Protein AF-A0A2R5G1V0-F1 (afdb_monomer)

Organism: NCBI:txid2315210

Solvent-accessible surface area (backbone atoms only — not comparable to full-atom values): 18400 Å² total; per-residue (Å²): 136,90,84,84,88,83,89,81,81,91,86,82,90,77,84,82,82,76,81,78,81,77,82,82,75,82,82,81,85,80,82,89,79,86,83,85,83,80,85,80,83,79,84,89,74,84,85,53,61,61,53,50,70,59,65,78,67,54,39,37,30,39,37,41,46,59,54,84,61,42,65,57,39,50,75,74,47,86,66,77,64,79,76,63,56,31,34,43,32,24,35,60,84,79,63,47,52,38,32,42,33,40,46,49,64,57,64,67,41,46,75,75,34,61,77,36,34,44,36,33,40,41,31,20,47,50,40,89,92,56,63,84,81,40,52,33,34,36,35,40,27,67,59,44,72,71,97,49,66,18,72,45,78,75,41,35,55,46,37,41,30,23,40,62,87,66,49,73,54,23,34,29,29,42,52,43,14,82,76,29,39,54,30,48,46,39,35,35,28,48,66,87,51,95,58,52,70,34,32,37,40,36,56,39,54,62,40,29,42,53,35,40,60,75,41,66,42,55,23,40,25,27,36,74,86,49,87,61,90,84,20,62,53,34,34,41,29,40,56,34,45,90,44,73,69,46,40,51,42,34,76,66,48,67,39,52,37,37,40,39,36,53,40,95,86,65,52,45,70,56,49,51,48,54,52,49,40,54,54,52,45,40,53,72,53,61,71,70,71,71,47,66,43,77,59,89,79,27,38,36,34,30,45,24,23,36,33,47,41,66,40,78,44,79,41,66,51,72,48,66,70,88,130

Radius of gyration: 25.26 Å; Cα contacts (8 Å, |Δi|>4): 636; chains: 1; bounding box: 70×63×88 Å

Sequence (323 aa):
MFGDNKVRPLDDEMPVAVAAVAHESAPPVAEMTADGGLPVAQGTVLDAGPWATLAHTNRYRIIQHPQKLEALAQMCCAGCFEMQNQYSVFDAETQVHLLEVKEKSEMCERMCCSPQHSLVLLAFDAREGVPENTLVFSARKDLRFFNCFSCVDFCRGRLDVFNAQGEPVGHVQEPTCMAAGCSPKLEMMDRDASEPFMRAEGPTWCIGGCMELCTDITFRLVNPEDKGDHAQVGQIVKEAPKDFCQMLQEASTQADRFLVEFPASETEEHRALILANAFLADYMFFESGNLVRRKGTQTEIHCANCYCFGCLFPVVTTLGGNN

pLDDT: mean 73.71, std 21.05, range [28.33, 97.12]

Nearest PDB structures (foldseek):
  7kwq-assembly1_A  TM=6.850E-01  e=4.666E+00  Vibrio cholerae O1 biovar El Tor str. N16961
  6dau-assembly1_C  TM=6.802E-01  e=7.199E+00  Vibrio cholerae O1 biovar El Tor
  7kwx-assembly1_B  TM=6.820E-01  e=6.819E+00  Vibrio cholerae O1 biovar El Tor str. N16961

Mean predicted aligned error: 13.39 Å

Structure (mmCIF, N/CA/C/O backbone):
data_AF-A0A2R5G1V0-F1
#
_entry.id   AF-A0A2R5G1V0-F1
#
loop_
_atom_site.group_PDB
_atom_site.id
_atom_site.type_symbol
_atom_site.label_atom_id
_atom_site.label_alt_id
_atom_site.label_comp_id
_atom_site.label_asym_id
_atom_site.label_entity_id
_atom_site.label_seq_id
_atom_site.pdbx_PDB_ins_code
_atom_site.Cartn_x
_atom_site.Cartn_y
_atom_site.Cartn_z
_atom_site.occupancy
_atom_site.B_iso_or_equiv
_atom_site.auth_seq_id
_atom_site.auth_comp_id
_atom_site.auth_asym_id
_atom_site.auth_atom_id
_atom_site.pdbx_PDB_model_num
ATOM 1 N N . MET A 1 1 ? 4.242 22.271 -67.432 1.00 34.41 1 MET A N 1
ATOM 2 C CA . MET A 1 1 ? 4.148 23.673 -67.889 1.00 34.41 1 MET A CA 1
ATOM 3 C C . MET A 1 1 ? 3.409 24.463 -66.828 1.00 34.41 1 MET A C 1
ATOM 5 O O . MET A 1 1 ? 2.503 23.920 -66.214 1.00 34.41 1 MET A O 1
ATOM 9 N N . PHE A 1 2 ? 3.887 25.681 -66.603 1.00 34.00 2 PHE A N 1
ATOM 10 C CA . PHE A 1 2 ? 3.430 26.690 -65.649 1.00 34.00 2 PHE A CA 1
ATOM 11 C C . PHE A 1 2 ? 1.985 27.173 -65.873 1.00 34.00 2 PHE A C 1
ATOM 13 O O . PHE A 1 2 ? 1.475 27.069 -66.987 1.00 34.00 2 PHE A O 1
ATOM 20 N N . GLY A 1 3 ? 1.414 27.796 -64.833 1.00 29.94 3 GLY A N 1
ATOM 21 C CA . GLY A 1 3 ? 0.299 28.754 -64.911 1.00 29.94 3 GLY A CA 1
ATOM 22 C C . GLY A 1 3 ? -0.681 28.597 -63.740 1.00 29.94 3 GLY A C 1
ATOM 23 O O . GLY A 1 3 ? -1.583 27.776 -63.818 1.00 29.94 3 GLY A O 1
ATOM 24 N N . ASP A 1 4 ? -0.387 29.127 -62.553 1.00 32.47 4 ASP A N 1
ATOM 25 C CA . ASP A 1 4 ? -0.642 30.501 -62.067 1.00 32.47 4 ASP A CA 1
ATOM 26 C C . ASP A 1 4 ? -2.048 30.757 -61.486 1.00 32.47 4 ASP A C 1
ATOM 28 O O . ASP A 1 4 ? -3.057 30.829 -62.182 1.00 32.47 4 ASP A O 1
ATOM 32 N N . ASN A 1 5 ? -2.030 30.926 -60.159 1.00 40.34 5 ASN A N 1
ATOM 33 C CA . ASN A 1 5 ? -2.814 31.798 -59.282 1.00 40.34 5 ASN A CA 1
ATOM 34 C C . ASN A 1 5 ? -4.089 32.484 -59.806 1.00 40.34 5 ASN A C 1
ATOM 36 O O . ASN A 1 5 ? -4.046 33.356 -60.675 1.00 40.34 5 ASN A O 1
ATOM 40 N N . LYS A 1 6 ? -5.171 32.326 -59.027 1.00 33.50 6 LYS A N 1
ATOM 41 C CA . LYS A 1 6 ? -5.994 33.475 -58.616 1.00 33.50 6 LYS A CA 1
ATOM 42 C C . LYS A 1 6 ? -6.619 33.275 -57.232 1.00 33.50 6 LYS A C 1
ATOM 44 O O . LYS A 1 6 ? -7.506 32.451 -57.035 1.00 33.50 6 LYS A O 1
ATOM 49 N N . VAL A 1 7 ? -6.128 34.093 -56.306 1.00 39.03 7 VAL A N 1
ATOM 50 C CA . VAL A 1 7 ? -6.684 34.422 -54.988 1.00 39.03 7 VAL A CA 1
ATOM 51 C C . VAL A 1 7 ? -8.115 34.956 -55.136 1.00 39.03 7 VAL A C 1
ATOM 53 O O . VAL A 1 7 ? -8.387 35.737 -56.052 1.00 39.03 7 VAL A O 1
ATOM 56 N N . ARG A 1 8 ? -9.011 34.595 -54.209 1.00 31.66 8 ARG A N 1
ATOM 57 C CA . ARG A 1 8 ? -10.224 35.369 -53.903 1.00 31.66 8 ARG A CA 1
ATOM 58 C C . ARG A 1 8 ? -10.359 35.574 -52.384 1.00 31.66 8 ARG A C 1
ATOM 60 O O . ARG A 1 8 ? -9.903 34.702 -51.647 1.00 31.66 8 ARG A O 1
ATOM 67 N N . PRO A 1 9 ? -10.889 36.728 -51.940 1.00 31.25 9 PRO A N 1
ATOM 68 C CA . PRO A 1 9 ? -10.719 37.244 -50.584 1.00 31.25 9 PRO A CA 1
ATOM 69 C C . PRO A 1 9 ? -11.779 36.721 -49.610 1.00 31.25 9 PRO A C 1
ATOM 71 O O . PRO A 1 9 ? -12.821 36.218 -50.027 1.00 31.25 9 PRO A O 1
ATOM 74 N N . LEU A 1 10 ? -11.451 36.880 -48.326 1.00 38.84 10 LEU A N 1
ATOM 75 C CA . LEU A 1 10 ? -12.323 36.764 -47.159 1.00 38.84 10 LEU A CA 1
ATOM 76 C C . LEU A 1 10 ? -13.559 37.657 -47.294 1.00 38.84 10 LEU A C 1
ATOM 78 O O . LEU A 1 10 ? -13.444 38.753 -47.835 1.00 38.84 10 LEU A O 1
ATOM 82 N N . ASP A 1 11 ? -14.699 37.150 -46.826 1.00 33.59 11 ASP A N 1
ATOM 83 C CA . ASP A 1 11 ? -15.610 37.792 -45.865 1.00 33.59 11 ASP A CA 1
ATOM 84 C C . ASP A 1 11 ? -16.938 37.019 -45.888 1.00 33.59 11 ASP A C 1
ATOM 86 O O . ASP A 1 11 ? -17.601 36.948 -46.918 1.00 33.59 11 ASP A O 1
ATOM 90 N N . ASP A 1 12 ? -17.268 36.357 -44.780 1.00 34.12 12 ASP A N 1
ATOM 91 C CA . ASP A 1 12 ? -18.600 36.441 -44.176 1.00 34.12 12 ASP A CA 1
ATOM 92 C C . ASP A 1 12 ? -18.598 35.678 -42.847 1.00 34.12 12 ASP A C 1
ATOM 94 O O . ASP A 1 12 ? -18.256 34.497 -42.741 1.00 34.12 12 ASP A O 1
ATOM 98 N N . GLU A 1 13 ? -18.914 36.441 -41.810 1.00 36.62 13 GLU A N 1
ATOM 99 C CA . GLU A 1 13 ? -18.947 36.077 -40.407 1.00 36.62 13 GLU A CA 1
ATOM 100 C C . GLU A 1 13 ? -19.909 34.907 -40.154 1.00 36.62 13 GLU A C 1
ATOM 102 O O . GLU A 1 13 ? -21.081 34.953 -40.528 1.00 36.62 13 GLU A O 1
ATOM 107 N N . MET A 1 14 ? -19.444 33.877 -39.439 1.00 32.38 14 MET A N 1
ATOM 108 C CA . MET A 1 14 ? -20.345 32.954 -38.748 1.00 32.38 14 MET A CA 1
ATOM 109 C C . MET A 1 14 ? -20.289 33.222 -37.240 1.00 32.38 14 MET A C 1
ATOM 111 O O . MET A 1 14 ? -19.196 33.328 -36.679 1.00 32.38 14 MET A O 1
ATOM 115 N N . PRO A 1 15 ? -21.448 33.350 -36.573 1.00 32.72 15 PRO A N 1
ATOM 116 C CA . PRO A 1 15 ? -21.539 33.912 -35.234 1.00 32.72 15 PRO A CA 1
ATOM 117 C C . PRO A 1 15 ? -20.947 32.988 -34.167 1.00 32.72 15 PRO A C 1
ATOM 119 O O . PRO A 1 15 ? -21.253 31.798 -34.091 1.00 32.72 15 PRO A O 1
ATOM 122 N N . VAL A 1 16 ? -20.139 33.586 -33.292 1.00 32.12 16 VAL A N 1
ATOM 123 C CA . VAL A 1 16 ? -19.691 33.001 -32.027 1.00 32.12 16 VAL A CA 1
ATOM 124 C C . VAL A 1 16 ? -20.908 32.855 -31.113 1.00 32.12 16 VAL A C 1
ATOM 126 O O . VAL A 1 16 ? -21.440 33.843 -30.608 1.00 32.12 16 VAL A O 1
ATOM 129 N N . ALA A 1 17 ? -21.353 31.622 -30.881 1.00 31.08 17 ALA A N 1
ATOM 130 C CA . ALA A 1 17 ? -22.303 31.325 -29.818 1.00 31.08 17 ALA A CA 1
ATOM 131 C C . ALA A 1 17 ? -21.566 31.378 -28.470 1.00 31.08 17 ALA A C 1
ATOM 133 O O . ALA A 1 17 ? -20.939 30.411 -28.042 1.00 31.08 17 ALA A O 1
ATOM 134 N N . VAL A 1 18 ? -21.620 32.536 -27.811 1.00 31.97 18 VAL A N 1
ATOM 135 C CA . VAL A 1 18 ? -21.237 32.683 -26.404 1.00 31.97 18 VAL A CA 1
ATOM 136 C C . VAL A 1 18 ? -22.364 32.080 -25.570 1.00 31.97 18 VAL A C 1
ATOM 138 O O . VAL A 1 18 ? -23.447 32.656 -25.469 1.00 31.97 18 VAL A O 1
ATOM 141 N N . ALA A 1 19 ? -22.134 30.901 -24.994 1.00 32.78 19 ALA A N 1
ATOM 142 C CA . ALA A 1 19 ? -23.029 30.350 -23.986 1.00 32.78 19 ALA A CA 1
ATOM 143 C C . ALA A 1 19 ? -22.966 31.249 -22.741 1.00 32.78 19 ALA A C 1
ATOM 145 O O . ALA A 1 19 ? -21.913 31.405 -22.121 1.00 32.78 19 ALA A O 1
ATOM 146 N N . ALA A 1 20 ? -24.091 31.886 -22.419 1.00 30.12 20 ALA A N 1
ATOM 147 C CA . ALA A 1 20 ? -24.241 32.707 -21.231 1.00 30.12 20 ALA A CA 1
ATOM 148 C C . ALA A 1 20 ? -24.067 31.848 -19.970 1.00 30.12 20 ALA A C 1
ATOM 150 O O . ALA A 1 20 ? -24.715 30.814 -19.811 1.00 30.12 20 ALA A O 1
ATOM 151 N N . VAL A 1 21 ? -23.195 32.301 -19.070 1.00 29.73 21 VAL A N 1
ATOM 152 C CA . VAL A 1 21 ? -23.047 31.764 -17.717 1.00 29.73 21 VAL A CA 1
ATOM 153 C C . VAL A 1 21 ? -24.319 32.104 -16.942 1.00 29.73 21 VAL A C 1
ATOM 155 O O . VAL A 1 21 ? -24.590 33.273 -16.666 1.00 29.73 21 VAL A O 1
ATOM 158 N N . ALA A 1 22 ? -25.117 31.090 -16.613 1.00 29.88 22 ALA A N 1
ATOM 159 C CA . ALA A 1 22 ? -26.206 31.235 -15.661 1.00 29.88 22 ALA A CA 1
ATOM 160 C C . ALA A 1 22 ? -25.605 31.360 -14.253 1.00 29.88 22 ALA A C 1
ATOM 162 O O . ALA A 1 22 ? -24.939 30.450 -13.765 1.00 29.88 22 ALA A O 1
ATOM 163 N N . HIS A 1 23 ? -25.814 32.513 -13.619 1.00 30.62 23 HIS A N 1
ATOM 164 C CA . HIS A 1 23 ? -25.582 32.702 -12.192 1.00 30.62 23 HIS A CA 1
ATOM 165 C C . HIS A 1 23 ? -26.624 31.882 -11.426 1.00 30.62 23 HIS A C 1
ATOM 167 O O . HIS A 1 23 ? -27.800 32.246 -11.405 1.00 30.62 23 HIS A O 1
ATOM 173 N N . GLU A 1 24 ? -26.203 30.789 -10.799 1.00 32.59 24 GLU A N 1
ATOM 174 C CA . GLU A 1 24 ? -27.047 30.069 -9.851 1.00 32.59 24 GLU A CA 1
ATOM 175 C C . GLU A 1 24 ? -27.034 30.825 -8.514 1.00 32.59 24 GLU A C 1
ATOM 177 O O . GLU A 1 24 ? -25.993 31.056 -7.895 1.00 32.59 24 GLU A O 1
ATOM 182 N N . SER A 1 25 ? -28.208 31.323 -8.139 1.00 34.38 25 SER A N 1
ATOM 183 C CA . SER A 1 25 ? -28.487 32.061 -6.911 1.00 34.38 25 SER A CA 1
ATOM 184 C C . SER A 1 25 ? -28.417 31.153 -5.682 1.00 34.38 25 SER A C 1
ATOM 186 O O . SER A 1 25 ? -28.885 30.019 -5.725 1.00 34.38 25 SER A O 1
ATOM 188 N N . ALA A 1 26 ? -27.888 31.684 -4.576 1.00 32.75 26 ALA A N 1
ATOM 189 C CA . ALA A 1 26 ? -27.789 31.010 -3.282 1.00 32.75 26 ALA A CA 1
ATOM 190 C C . ALA A 1 26 ? -29.137 30.426 -2.792 1.00 32.75 26 ALA A C 1
ATOM 192 O O . ALA A 1 26 ? -30.181 31.048 -3.013 1.00 32.75 26 ALA A O 1
ATOM 193 N N . PRO A 1 27 ? -29.134 29.276 -2.088 1.00 35.06 27 PRO A N 1
ATOM 194 C CA . PRO A 1 27 ? -30.352 28.700 -1.531 1.00 35.06 27 PRO A CA 1
ATOM 195 C C . PRO A 1 27 ? -30.892 29.537 -0.352 1.00 35.06 27 PRO A C 1
ATOM 197 O O . PRO A 1 27 ? -30.121 30.209 0.341 1.00 35.06 27 PRO A O 1
ATOM 200 N N . PRO A 1 28 ? -32.218 29.519 -0.115 1.00 30.27 28 PRO A N 1
ATOM 201 C CA . PRO A 1 28 ? -32.857 30.341 0.903 1.00 30.27 28 PRO A CA 1
ATOM 202 C C . PRO A 1 28 ? -32.565 29.831 2.320 1.00 30.27 28 PRO A C 1
ATOM 204 O O . PRO A 1 28 ? -32.501 28.631 2.580 1.00 30.27 28 PRO A O 1
ATOM 207 N N . VAL A 1 29 ? -32.424 30.779 3.246 1.00 34.56 29 VAL A N 1
ATOM 208 C CA . VAL A 1 29 ? -32.303 30.541 4.689 1.00 34.56 29 VAL A CA 1
ATOM 209 C C . VAL A 1 29 ? -33.623 29.958 5.203 1.00 34.56 29 VAL A C 1
ATOM 211 O O . VAL A 1 29 ? -34.671 30.578 5.035 1.00 34.56 29 VAL A O 1
ATOM 214 N N . ALA A 1 30 ? -33.578 28.774 5.816 1.00 33.50 30 ALA A N 1
ATOM 215 C CA . ALA A 1 30 ? -34.753 28.144 6.410 1.00 33.50 30 ALA A CA 1
ATOM 216 C C . ALA A 1 30 ? -35.155 28.851 7.718 1.00 33.50 30 ALA A C 1
ATOM 218 O O . ALA A 1 30 ? -34.334 29.040 8.618 1.00 33.50 30 ALA A O 1
ATOM 219 N N . GLU A 1 31 ? -36.429 29.238 7.805 1.00 28.33 31 GLU A N 1
ATOM 220 C CA . GLU A 1 31 ? -37.063 29.785 9.004 1.00 28.33 31 GLU A CA 1
ATOM 221 C C . GLU A 1 31 ? -37.205 28.722 10.104 1.00 28.33 31 GLU A C 1
ATOM 223 O O . GLU A 1 31 ? -37.530 27.561 9.859 1.00 28.33 31 GLU A O 1
ATOM 228 N N . MET A 1 32 ? -36.989 29.155 11.345 1.00 30.73 32 MET A N 1
ATOM 229 C CA . MET A 1 32 ? -37.165 28.365 12.558 1.00 30.73 32 MET A CA 1
ATOM 230 C C . MET A 1 32 ? -38.648 28.357 12.951 1.00 30.73 32 MET A C 1
ATOM 232 O O . MET A 1 32 ? -39.166 29.382 13.396 1.00 30.73 32 MET A O 1
ATOM 236 N N . THR A 1 33 ? -39.333 27.217 12.834 1.00 29.12 33 THR A N 1
ATOM 237 C CA . THR A 1 33 ? -40.663 27.036 13.437 1.00 29.12 33 THR A CA 1
ATOM 238 C C . THR A 1 33 ? -40.559 26.309 14.768 1.00 29.12 33 THR A C 1
ATOM 240 O O . THR A 1 33 ? -39.934 25.255 14.883 1.00 29.12 33 THR A O 1
ATOM 243 N N . ALA A 1 34 ? -41.189 26.909 15.772 1.00 34.59 34 ALA A N 1
ATOM 244 C CA . ALA A 1 34 ? -41.386 26.351 17.092 1.00 34.59 34 ALA A CA 1
ATOM 245 C C . ALA A 1 34 ? -42.407 25.200 17.061 1.00 34.59 34 ALA A C 1
ATOM 247 O O . ALA A 1 34 ? -43.386 25.262 16.321 1.00 34.59 34 ALA A O 1
ATOM 248 N N . ASP A 1 35 ? -42.184 24.247 17.967 1.00 30.23 35 ASP A N 1
ATOM 249 C CA . ASP A 1 35 ? -43.113 23.235 18.487 1.00 30.23 35 ASP A CA 1
ATOM 250 C C . ASP A 1 35 ? -43.023 21.800 17.909 1.00 30.23 35 ASP A C 1
ATOM 252 O O . ASP A 1 35 ? -43.296 21.535 16.743 1.00 30.23 35 ASP A O 1
ATOM 256 N N . GLY A 1 36 ? -42.673 20.862 18.803 1.00 40.34 36 GLY A N 1
ATOM 257 C CA . GLY A 1 36 ? -43.307 19.542 18.889 1.00 40.34 36 GLY A CA 1
ATOM 258 C C . GLY A 1 36 ? -42.903 18.410 17.934 1.00 40.34 36 GLY A C 1
ATOM 259 O O . GLY A 1 36 ? -43.735 17.955 17.163 1.00 40.34 36 GLY A O 1
ATOM 260 N N . GLY A 1 37 ? -41.711 17.828 18.123 1.00 29.39 37 GLY A N 1
ATOM 261 C CA . GLY A 1 37 ? -41.450 16.398 17.862 1.00 29.39 37 GLY A CA 1
ATOM 262 C C . GLY A 1 37 ? -41.044 15.998 16.435 1.00 29.39 37 GLY A C 1
ATOM 263 O O . GLY A 1 37 ? -41.864 15.930 15.527 1.00 29.39 37 GLY A O 1
ATOM 264 N N . LEU A 1 38 ? -39.773 15.617 16.266 1.00 28.38 38 LEU A N 1
ATOM 265 C CA . LEU A 1 38 ? -39.275 14.935 15.066 1.00 28.38 38 LEU A CA 1
ATOM 266 C C . LEU A 1 38 ? -39.659 13.444 15.098 1.00 28.38 38 LEU A C 1
ATOM 268 O O . LEU A 1 38 ? -39.520 12.812 16.151 1.00 28.38 38 LEU A O 1
ATOM 272 N N . PRO A 1 39 ? -40.073 12.840 13.969 1.00 28.58 39 PRO A N 1
ATOM 273 C CA . PRO A 1 39 ? -40.127 11.393 13.872 1.00 28.58 39 PRO A CA 1
ATOM 274 C C . PRO A 1 39 ? -38.692 10.859 13.929 1.00 28.58 39 PRO A C 1
ATOM 276 O O . PRO A 1 39 ? -37.847 11.189 13.099 1.00 28.58 39 PRO A O 1
ATOM 279 N N . VAL A 1 40 ? -38.419 10.047 14.948 1.00 33.53 40 VAL A N 1
ATOM 280 C CA . VAL A 1 40 ? -37.170 9.299 15.095 1.00 33.53 40 VAL A CA 1
ATOM 281 C C . VAL A 1 40 ? -37.105 8.276 13.962 1.00 33.53 40 VAL A C 1
ATOM 283 O O . VAL A 1 40 ? -37.798 7.259 13.999 1.00 33.53 40 VAL A O 1
ATOM 286 N N . ALA A 1 41 ? -36.278 8.543 12.953 1.00 31.09 41 ALA A N 1
ATOM 287 C CA . ALA A 1 41 ? -35.816 7.506 12.043 1.00 31.09 41 ALA A CA 1
ATOM 288 C C . ALA A 1 41 ? -34.858 6.594 12.829 1.00 31.09 41 ALA A C 1
ATOM 290 O O . ALA A 1 41 ? -33.796 7.021 13.278 1.00 31.09 41 ALA A O 1
ATOM 291 N N . GLN A 1 42 ? -35.289 5.360 13.081 1.00 31.17 42 GLN A N 1
ATOM 292 C CA . GLN A 1 42 ? -34.525 4.350 13.808 1.00 31.17 42 GLN A CA 1
ATOM 293 C C . GLN A 1 42 ? -33.505 3.662 12.885 1.00 31.17 42 GLN A C 1
ATOM 295 O O . GLN A 1 42 ? -33.921 3.003 11.938 1.00 31.17 42 GLN A O 1
ATOM 300 N N . GLY A 1 43 ? -32.213 3.755 13.247 1.00 34.62 43 GLY A N 1
ATOM 301 C CA . GLY A 1 43 ? -31.102 2.855 12.862 1.00 34.62 43 GLY A CA 1
ATOM 302 C C . GLY A 1 43 ? -30.622 2.959 11.402 1.00 34.62 43 GLY A C 1
ATOM 303 O O . GLY A 1 43 ? -31.408 3.235 10.515 1.00 34.62 43 GLY A O 1
ATOM 304 N N . THR A 1 44 ? -29.358 2.754 11.024 1.00 35.34 44 THR A N 1
ATOM 305 C CA . THR A 1 44 ? -28.307 1.900 11.605 1.00 35.34 44 THR A CA 1
ATOM 306 C C . THR A 1 44 ? -26.947 2.199 10.937 1.00 35.34 44 THR A C 1
ATOM 308 O O . THR A 1 44 ? -26.545 1.484 10.022 1.00 35.34 44 THR A O 1
ATOM 311 N N . VAL A 1 45 ? -26.215 3.240 11.346 1.00 43.31 45 VAL A N 1
ATOM 312 C CA . VAL A 1 45 ? -24.801 3.400 10.910 1.00 43.31 45 VAL A CA 1
ATOM 313 C C . VAL A 1 45 ? -23.863 3.779 12.063 1.00 43.31 45 VAL A C 1
ATOM 315 O O . VAL A 1 45 ? -22.687 3.440 12.015 1.00 43.31 45 VAL A O 1
ATOM 318 N N . LEU A 1 46 ? -24.373 4.392 13.139 1.00 44.66 46 LEU A N 1
ATOM 319 C CA . LEU A 1 46 ? -23.538 4.978 14.200 1.00 44.66 46 LEU A CA 1
ATOM 320 C C . LEU A 1 46 ? -23.287 4.080 15.432 1.00 44.66 46 LEU A C 1
ATOM 322 O O . LEU A 1 46 ? -22.492 4.464 16.282 1.00 44.66 46 LEU A O 1
ATOM 326 N N . ASP A 1 47 ? -23.926 2.907 15.539 1.00 45.41 47 ASP A N 1
ATOM 327 C CA . ASP A 1 47 ? -23.775 2.000 16.703 1.00 45.41 47 ASP A CA 1
ATOM 328 C C . ASP A 1 47 ? -22.718 0.901 16.513 1.00 45.41 47 ASP A C 1
ATOM 330 O O . ASP A 1 47 ? -22.313 0.242 17.470 1.00 45.41 47 ASP A O 1
ATOM 334 N N . ALA A 1 48 ? -22.260 0.683 15.283 1.00 57.34 48 ALA A N 1
ATOM 335 C CA . ALA A 1 48 ? -21.136 -0.198 15.025 1.00 57.34 48 ALA A CA 1
ATOM 336 C C . ALA A 1 48 ? -19.870 0.666 15.106 1.00 57.34 48 ALA A C 1
ATOM 338 O O . ALA A 1 48 ? -19.816 1.720 14.478 1.00 57.34 48 ALA A O 1
ATOM 339 N N . GLY A 1 49 ? -18.902 0.270 15.939 1.00 67.75 49 GLY A N 1
ATOM 340 C CA . GLY A 1 49 ? -17.678 1.037 16.204 1.00 67.75 49 GLY A CA 1
ATOM 341 C C . GLY A 1 49 ? -16.892 1.418 14.936 1.00 67.75 49 GLY A C 1
ATOM 342 O O . GLY A 1 49 ? -17.272 1.030 13.835 1.00 67.75 49 GLY A O 1
ATOM 343 N N . PRO A 1 50 ? -15.763 2.139 15.057 1.00 74.38 50 PRO A N 1
ATOM 344 C CA . PRO A 1 50 ? -15.045 2.724 13.913 1.00 74.38 50 PRO A CA 1
ATOM 345 C C . PRO A 1 50 ? -14.756 1.728 12.775 1.00 74.38 50 PRO A C 1
ATOM 347 O O . PRO A 1 50 ? -14.783 2.096 11.608 1.00 74.38 50 PRO A O 1
ATOM 350 N N . TRP A 1 51 ? -14.576 0.447 13.098 1.00 86.88 51 TRP A N 1
ATOM 351 C CA . TRP A 1 51 ? -14.345 -0.642 12.151 1.00 86.88 51 TRP A CA 1
ATOM 352 C C . TRP A 1 51 ? -15.523 -1.032 11.254 1.00 86.88 51 TRP A C 1
ATOM 354 O O . TRP A 1 51 ? -15.313 -1.706 10.248 1.00 86.88 51 TRP A O 1
ATOM 364 N N . ALA A 1 52 ? -16.747 -0.605 11.569 1.00 84.75 52 ALA A N 1
ATOM 365 C CA . ALA A 1 52 ? -17.959 -0.987 10.845 1.00 84.75 52 ALA A CA 1
ATOM 366 C C . ALA A 1 52 ? -17.846 -0.753 9.337 1.00 84.75 52 ALA A C 1
ATOM 368 O O . ALA A 1 52 ? -18.325 -1.550 8.534 1.00 84.75 52 ALA A O 1
ATOM 369 N N . THR A 1 53 ? -17.171 0.323 8.946 1.00 86.19 53 THR A N 1
ATOM 370 C CA . THR A 1 53 ? -16.925 0.709 7.554 1.00 86.19 53 THR A CA 1
ATOM 371 C C . THR A 1 53 ? -16.185 -0.374 6.770 1.00 86.19 53 THR A C 1
ATOM 373 O O . THR A 1 53 ? -16.470 -0.576 5.594 1.00 86.19 53 THR A O 1
ATOM 376 N N . LEU A 1 54 ? -15.313 -1.141 7.433 1.00 87.06 54 LEU A N 1
ATOM 377 C CA . LEU A 1 54 ? -14.534 -2.228 6.838 1.00 87.06 54 LEU A CA 1
ATOM 378 C C . LEU A 1 54 ? -15.262 -3.582 6.814 1.00 87.06 54 LEU A C 1
ATOM 380 O O . LEU A 1 54 ? -14.732 -4.542 6.264 1.00 87.06 54 LEU A O 1
ATOM 384 N N . ALA A 1 55 ? -16.465 -3.701 7.380 1.00 83.50 55 ALA A N 1
ATOM 385 C CA . ALA A 1 55 ? -17.174 -4.984 7.471 1.00 83.50 55 ALA A CA 1
ATOM 386 C C . ALA A 1 55 ? -18.010 -5.337 6.220 1.00 83.50 55 ALA A C 1
ATOM 388 O O . ALA A 1 55 ? -18.520 -6.449 6.106 1.00 83.50 55 ALA A O 1
ATOM 389 N N . HIS A 1 56 ? -18.194 -4.395 5.287 1.00 67.19 56 HIS A N 1
ATOM 390 C CA . HIS A 1 56 ? -19.315 -4.447 4.339 1.00 67.19 56 HIS A CA 1
ATOM 391 C C . HIS A 1 56 ? -19.136 -5.445 3.181 1.00 67.19 56 HIS A C 1
ATOM 393 O O . HIS A 1 56 ? -20.113 -6.080 2.789 1.00 67.19 56 HIS A O 1
ATOM 399 N N . THR A 1 57 ? -17.922 -5.622 2.647 1.00 80.88 57 THR A N 1
ATOM 400 C CA . THR A 1 57 ? -17.660 -6.499 1.486 1.00 80.88 57 THR A CA 1
ATOM 401 C C . THR A 1 57 ? -16.235 -7.041 1.472 1.00 80.88 57 THR A C 1
ATOM 403 O O . THR A 1 57 ? -15.380 -6.601 2.235 1.00 80.88 57 THR A O 1
ATOM 406 N N . ASN A 1 58 ? -15.976 -8.033 0.617 1.00 88.00 58 ASN A N 1
ATOM 407 C CA . ASN A 1 58 ? -14.667 -8.684 0.499 1.00 88.00 58 ASN A CA 1
ATOM 408 C C . ASN A 1 58 ? -13.802 -8.101 -0.627 1.00 88.00 58 ASN A C 1
ATOM 410 O O . ASN A 1 58 ? -12.722 -8.628 -0.885 1.00 88.00 58 ASN A O 1
ATOM 414 N N . ARG A 1 59 ? -14.253 -7.048 -1.319 1.00 93.56 59 ARG A N 1
ATOM 415 C CA . ARG A 1 59 ? -13.516 -6.455 -2.439 1.00 93.56 59 ARG A CA 1
ATOM 416 C C . ARG A 1 59 ? -13.586 -4.938 -2.381 1.00 93.56 59 ARG A C 1
ATOM 418 O O . ARG A 1 59 ? -14.668 -4.373 -2.523 1.00 93.56 59 ARG A O 1
ATOM 425 N N . TYR A 1 60 ? -12.439 -4.286 -2.229 1.00 95.25 60 TYR A N 1
ATOM 426 C CA . TYR A 1 60 ? -12.326 -2.828 -2.254 1.00 95.25 60 TYR A CA 1
ATOM 427 C C . TYR A 1 60 ? -11.529 -2.356 -3.456 1.00 95.25 60 TYR A C 1
ATOM 429 O O . TYR A 1 60 ? -10.591 -3.015 -3.893 1.00 95.25 60 TYR A O 1
ATOM 437 N N . ARG A 1 61 ? -11.894 -1.187 -3.976 1.00 95.44 61 ARG A N 1
ATOM 438 C CA . ARG A 1 61 ? -11.120 -0.462 -4.977 1.00 95.44 61 ARG A CA 1
ATOM 439 C C . ARG A 1 61 ? -10.541 0.793 -4.342 1.00 95.44 61 ARG A C 1
ATOM 441 O O . ARG A 1 61 ? -11.285 1.620 -3.830 1.00 95.44 61 ARG A O 1
ATOM 448 N N . ILE A 1 62 ? -9.228 0.940 -4.409 1.00 94.94 62 ILE A N 1
ATOM 449 C CA . ILE A 1 62 ? -8.490 2.126 -3.984 1.00 94.94 62 ILE A CA 1
ATOM 450 C C . ILE A 1 62 ? -8.172 2.936 -5.238 1.00 94.94 62 ILE A C 1
ATOM 452 O O . ILE A 1 62 ? -7.682 2.387 -6.225 1.00 94.94 62 ILE A O 1
ATOM 456 N N . ILE A 1 63 ? -8.458 4.232 -5.204 1.00 91.00 63 ILE A N 1
ATOM 457 C CA . ILE A 1 63 ? -8.114 5.169 -6.272 1.00 91.00 63 ILE A CA 1
ATOM 458 C C . ILE A 1 63 ? -7.254 6.266 -5.662 1.00 91.00 63 ILE A C 1
ATOM 460 O O . ILE A 1 63 ? -7.712 6.982 -4.772 1.00 91.00 63 ILE A O 1
ATOM 464 N N . GLN A 1 64 ? -6.023 6.402 -6.143 1.00 88.06 64 GLN A N 1
ATOM 465 C CA . GLN A 1 64 ? -5.163 7.518 -5.785 1.00 88.06 64 GLN A CA 1
ATOM 466 C C . GLN A 1 64 ? -5.582 8.767 -6.564 1.00 88.06 64 GLN A C 1
ATOM 468 O O . GLN A 1 64 ? -5.856 8.741 -7.769 1.00 88.06 64 GLN A O 1
ATOM 473 N N . HIS A 1 65 ? -5.639 9.885 -5.855 1.00 82.25 65 HIS A N 1
ATOM 474 C CA . HIS A 1 65 ? -5.969 11.185 -6.400 1.00 82.25 65 HIS A CA 1
ATOM 475 C C . HIS A 1 65 ? -4.727 12.078 -6.378 1.00 82.25 65 HIS A C 1
ATOM 477 O O . HIS A 1 65 ? -4.365 12.588 -5.315 1.00 82.25 65 HIS A O 1
ATOM 483 N N . PRO A 1 66 ? -4.103 12.334 -7.540 1.00 66.00 66 PRO A N 1
ATOM 484 C CA . PRO A 1 66 ? -3.063 13.343 -7.633 1.00 66.00 66 PRO A CA 1
ATOM 485 C C . PRO A 1 66 ? -3.689 14.698 -7.328 1.00 66.00 66 PRO A C 1
ATOM 487 O O . PRO A 1 66 ? -4.807 15.011 -7.771 1.00 66.00 66 PRO A O 1
ATOM 490 N N . GLN A 1 67 ? -2.993 15.534 -6.565 1.00 58.62 67 GLN A N 1
ATOM 491 C CA . GLN A 1 67 ? -3.546 16.839 -6.238 1.00 58.62 67 GLN A CA 1
ATOM 492 C C . GLN A 1 67 ? -3.600 17.674 -7.524 1.00 58.62 67 GLN A C 1
ATOM 494 O O . GLN A 1 67 ? -2.603 17.827 -8.219 1.00 58.62 67 GLN A O 1
ATOM 499 N N . LYS A 1 68 ? -4.769 18.244 -7.864 1.00 49.50 68 LYS A N 1
ATOM 500 C CA . LYS A 1 68 ? -5.025 18.958 -9.142 1.00 49.50 68 LYS A CA 1
ATOM 501 C C . LYS A 1 68 ? -4.001 20.057 -9.490 1.00 49.50 68 LYS A C 1
ATOM 503 O O . LYS A 1 68 ? -3.925 20.474 -10.643 1.00 49.50 68 LYS A O 1
ATOM 508 N N . LEU A 1 69 ? -3.241 20.546 -8.508 1.00 49.94 69 LEU A N 1
ATOM 509 C CA . LEU A 1 69 ? -2.188 21.545 -8.685 1.00 49.94 69 LEU A CA 1
ATOM 510 C C . LEU A 1 69 ? -0.836 20.938 -9.100 1.00 49.94 69 LEU A C 1
ATOM 512 O O . LEU A 1 69 ? -0.041 21.633 -9.718 1.00 49.94 69 LEU A O 1
ATOM 516 N N . GLU A 1 70 ? -0.589 19.663 -8.816 1.00 51.06 70 GLU A N 1
ATOM 517 C CA . GLU A 1 70 ? 0.649 18.933 -9.110 1.00 51.06 70 GLU A CA 1
ATOM 518 C C . GLU A 1 70 ? 0.845 18.741 -10.615 1.00 51.06 70 GLU A C 1
ATOM 520 O O . GLU A 1 70 ? 1.866 19.158 -11.147 1.00 51.06 70 GLU A O 1
ATOM 525 N N . ALA A 1 71 ? -0.191 18.310 -11.345 1.00 50.22 71 ALA A N 1
ATOM 526 C CA . ALA A 1 71 ? -0.157 18.203 -12.810 1.00 50.22 71 ALA A CA 1
ATOM 527 C C . ALA A 1 71 ? 0.169 19.543 -13.511 1.00 50.22 71 ALA A C 1
ATOM 529 O O . ALA A 1 71 ? 0.820 19.580 -14.558 1.00 50.22 71 ALA A O 1
ATOM 530 N N . LEU A 1 72 ? -0.266 20.665 -12.923 1.00 45.28 72 LEU A N 1
ATOM 531 C CA . LEU A 1 72 ? 0.010 22.015 -13.422 1.00 45.28 72 LEU A CA 1
ATOM 532 C C . LEU A 1 72 ? 1.384 22.538 -12.946 1.00 45.28 72 LEU A C 1
ATOM 534 O O . LEU A 1 72 ? 2.068 23.255 -13.678 1.00 45.28 72 LEU A O 1
ATOM 538 N N . ALA A 1 73 ? 1.810 22.169 -11.736 1.00 49.66 73 ALA A N 1
ATOM 539 C CA . ALA A 1 73 ? 3.089 22.549 -11.140 1.00 49.66 73 ALA A CA 1
ATOM 540 C C . ALA A 1 73 ? 4.273 21.763 -11.730 1.00 49.66 73 ALA A C 1
ATOM 542 O O . ALA A 1 73 ? 5.339 22.353 -11.918 1.00 49.66 73 ALA A O 1
ATOM 543 N N . GLN A 1 74 ? 4.085 20.496 -12.122 1.00 51.88 74 GLN A N 1
ATOM 544 C CA . GLN A 1 74 ? 5.075 19.692 -12.853 1.00 51.88 74 GLN A CA 1
ATOM 545 C C . GLN A 1 74 ? 5.479 20.377 -14.167 1.00 51.88 74 GLN A C 1
ATOM 547 O O . GLN A 1 74 ? 6.651 20.368 -14.541 1.00 51.88 74 GLN A O 1
ATOM 552 N N . MET A 1 75 ? 4.514 21.019 -14.837 1.00 43.28 75 MET A N 1
ATOM 553 C CA . MET A 1 75 ? 4.716 21.787 -16.072 1.00 43.28 75 MET A CA 1
ATOM 554 C C . MET A 1 75 ? 5.408 23.142 -15.850 1.00 43.28 75 MET A C 1
ATOM 556 O O . MET A 1 75 ? 6.126 23.606 -16.733 1.00 43.28 75 MET A O 1
ATOM 560 N N . CYS A 1 76 ? 5.192 23.798 -14.704 1.00 47.25 76 CYS A N 1
ATOM 561 C CA . CYS A 1 76 ? 5.632 25.181 -14.473 1.00 47.25 76 CYS A CA 1
ATOM 562 C C . CYS A 1 76 ? 6.961 25.284 -13.699 1.00 47.25 76 CYS A C 1
ATOM 564 O O . CYS A 1 76 ? 7.741 26.210 -13.919 1.00 47.25 76 CYS A O 1
ATOM 566 N N . CYS A 1 77 ? 7.251 24.321 -12.819 1.00 41.59 77 CYS A N 1
ATOM 567 C CA . CYS A 1 77 ? 8.341 24.402 -11.847 1.00 41.59 77 CYS A CA 1
ATOM 568 C C . CYS A 1 77 ? 9.108 23.076 -11.727 1.00 41.59 77 CYS A C 1
ATOM 570 O O . CYS A 1 77 ? 9.146 22.502 -10.646 1.00 41.59 77 CYS A O 1
ATOM 572 N N . ALA A 1 78 ? 9.700 22.585 -12.822 1.00 46.66 78 ALA A N 1
ATOM 573 C CA . ALA A 1 78 ? 10.759 21.557 -12.845 1.00 46.66 78 ALA A CA 1
ATOM 574 C C . ALA A 1 78 ? 10.678 20.433 -11.773 1.00 46.66 78 ALA A C 1
ATOM 576 O O . ALA A 1 78 ? 11.698 20.077 -11.189 1.00 46.66 78 ALA A O 1
ATOM 577 N N . GLY A 1 79 ? 9.488 19.877 -11.509 1.00 49.56 79 GLY A N 1
ATOM 578 C CA . GLY A 1 79 ? 9.297 18.776 -10.552 1.00 49.56 79 GLY A CA 1
ATOM 579 C C . GLY A 1 79 ? 9.573 19.100 -9.073 1.00 49.56 79 GLY A C 1
ATOM 580 O O . GLY A 1 79 ? 9.848 18.186 -8.308 1.00 49.56 79 GLY A O 1
ATOM 581 N N . CYS A 1 80 ? 9.529 20.370 -8.649 1.00 44.94 80 CYS A N 1
ATOM 582 C CA . CYS A 1 80 ? 9.913 20.782 -7.288 1.00 44.94 80 CYS A CA 1
ATOM 583 C C . CYS A 1 80 ? 8.790 20.729 -6.225 1.00 44.94 80 CYS A C 1
ATOM 585 O O . CYS A 1 80 ? 8.977 21.272 -5.137 1.00 44.94 80 CYS A O 1
ATOM 587 N N . PHE A 1 81 ? 7.622 20.158 -6.532 1.00 52.44 81 PHE A N 1
ATOM 588 C CA . PHE A 1 81 ? 6.474 20.102 -5.617 1.00 52.44 81 PHE A CA 1
ATOM 589 C C . PHE A 1 81 ? 5.795 18.735 -5.691 1.00 52.44 81 PHE A C 1
ATOM 591 O O . PHE A 1 81 ? 4.855 18.562 -6.457 1.00 52.44 81 PHE A O 1
ATOM 598 N N . GLU A 1 82 ? 6.278 17.796 -4.882 1.00 56.81 82 GLU A N 1
ATOM 599 C CA . GLU A 1 82 ? 5.594 16.530 -4.601 1.00 56.81 82 GLU A CA 1
ATOM 600 C C . GLU A 1 82 ? 4.536 16.788 -3.516 1.00 56.81 82 GLU A C 1
ATOM 602 O O . GLU A 1 82 ? 4.837 17.296 -2.418 1.00 56.81 82 GLU A O 1
ATOM 607 N N . MET A 1 83 ? 3.271 16.556 -3.854 1.00 66.50 83 MET A N 1
ATOM 608 C CA . MET A 1 83 ? 2.130 16.838 -2.985 1.00 66.50 83 MET A CA 1
ATOM 609 C C . MET A 1 83 ? 1.806 15.645 -2.070 1.00 66.50 83 MET A C 1
ATOM 611 O O . MET A 1 83 ? 2.397 14.581 -2.170 1.00 66.50 83 MET A O 1
ATOM 615 N N . GLN A 1 84 ? 0.921 15.845 -1.089 1.00 78.56 84 GLN A N 1
ATOM 616 C CA . GLN A 1 84 ? 0.494 14.767 -0.184 1.00 78.56 84 GLN A CA 1
ATOM 617 C C . GLN A 1 84 ? -0.466 13.819 -0.909 1.00 78.56 84 GLN A C 1
ATOM 619 O O . GLN A 1 84 ? -1.461 14.292 -1.471 1.00 78.56 84 GLN A O 1
ATOM 624 N N . ASN A 1 85 ? -0.237 12.509 -0.836 1.00 81.88 85 ASN A N 1
ATOM 625 C CA . ASN A 1 85 ? -1.149 11.554 -1.451 1.00 81.88 85 ASN A CA 1
ATOM 626 C C . ASN A 1 85 ? -2.529 11.567 -0.791 1.00 81.88 85 ASN A C 1
ATOM 628 O O . ASN A 1 85 ? -2.686 11.741 0.424 1.00 81.88 85 ASN A O 1
ATOM 632 N N . GLN A 1 86 ? -3.548 11.371 -1.621 1.00 89.38 86 GLN A N 1
ATOM 633 C CA . GLN A 1 86 ? -4.929 11.180 -1.199 1.00 89.38 86 GLN A CA 1
ATOM 634 C C . GLN A 1 86 ? -5.468 9.941 -1.899 1.00 89.38 86 GLN A C 1
ATOM 636 O O . GLN A 1 86 ? -5.233 9.758 -3.092 1.00 89.38 86 GLN A O 1
ATOM 641 N N . TYR A 1 87 ? -6.195 9.108 -1.166 1.00 92.56 87 TYR A N 1
ATOM 642 C CA . TYR A 1 87 ? -6.798 7.896 -1.700 1.00 92.56 87 TYR A CA 1
ATOM 643 C C . TYR A 1 87 ? -8.266 7.845 -1.319 1.00 92.56 87 TYR A C 1
ATOM 645 O O . TYR A 1 87 ? -8.612 8.053 -0.158 1.00 92.56 87 TYR A O 1
ATOM 653 N N . SER A 1 88 ? -9.110 7.485 -2.272 1.00 94.12 88 SER A N 1
ATOM 654 C CA . SER A 1 88 ? -10.511 7.179 -2.010 1.00 94.12 88 SER A CA 1
ATOM 655 C C . SER A 1 88 ? -10.717 5.673 -2.146 1.00 94.12 88 SER A C 1
ATOM 657 O O . SER A 1 88 ? -10.314 5.056 -3.138 1.00 94.12 88 SER A O 1
ATOM 659 N N . VAL A 1 89 ? -11.309 5.064 -1.121 1.00 94.94 89 VAL A N 1
ATOM 660 C CA . VAL A 1 89 ? -11.569 3.625 -1.044 1.00 94.94 89 VAL A CA 1
ATOM 661 C C . VAL A 1 89 ? -13.053 3.388 -1.240 1.00 94.94 89 VAL A C 1
ATOM 663 O O . VAL A 1 89 ? -13.889 3.867 -0.472 1.00 94.94 89 VAL A O 1
ATOM 666 N N . PHE A 1 90 ? -13.373 2.610 -2.260 1.00 94.06 90 PHE A N 1
ATOM 667 C CA . PHE A 1 90 ? -14.726 2.252 -2.638 1.00 94.06 90 PHE A CA 1
ATOM 668 C C . PHE A 1 90 ? -14.958 0.766 -2.443 1.00 94.06 90 PHE A C 1
ATOM 670 O O . PHE A 1 90 ? -14.058 -0.061 -2.593 1.00 94.06 90 PHE A O 1
ATOM 677 N N . ASP A 1 91 ? -16.208 0.421 -2.207 1.00 93.00 91 ASP A N 1
ATOM 678 C CA . ASP A 1 91 ? -16.684 -0.929 -2.418 1.00 93.00 91 ASP A CA 1
ATOM 679 C C . ASP A 1 91 ? -16.600 -1.290 -3.911 1.00 93.00 91 ASP A C 1
ATOM 681 O O . ASP A 1 91 ? -17.134 -0.579 -4.769 1.00 93.00 91 ASP A O 1
ATOM 685 N N . ALA A 1 92 ? -15.921 -2.386 -4.256 1.00 90.56 92 ALA A N 1
ATOM 686 C CA . ALA A 1 92 ? -15.720 -2.748 -5.656 1.00 90.56 92 ALA A CA 1
ATOM 687 C C . ALA A 1 92 ? -17.019 -3.193 -6.353 1.00 90.56 92 ALA A C 1
ATOM 689 O O . ALA A 1 92 ? -17.123 -3.062 -7.574 1.00 90.56 92 ALA A O 1
ATOM 690 N N . GLU A 1 93 ? -18.005 -3.691 -5.607 1.00 89.50 93 GLU A N 1
ATOM 691 C CA . GLU A 1 93 ? -19.269 -4.205 -6.136 1.00 89.50 93 GLU A CA 1
ATOM 692 C C . GLU A 1 93 ? -20.342 -3.118 -6.163 1.00 89.50 93 GLU A C 1
ATOM 694 O O . GLU A 1 93 ? -20.997 -2.913 -7.184 1.00 89.50 93 GLU A O 1
ATOM 699 N N . THR A 1 94 ? -20.499 -2.394 -5.055 1.00 89.12 94 THR A N 1
ATOM 700 C CA . THR A 1 94 ? -21.567 -1.400 -4.891 1.00 89.12 94 THR A CA 1
ATOM 701 C C . THR A 1 94 ? -21.151 0.012 -5.296 1.00 89.12 94 THR A C 1
ATOM 703 O O . THR A 1 94 ? -22.018 0.862 -5.481 1.00 89.12 94 THR A O 1
ATOM 706 N N . GLN A 1 95 ? -19.846 0.273 -5.456 1.00 88.50 95 GLN A N 1
ATOM 707 C CA . GLN A 1 95 ? -19.272 1.605 -5.707 1.00 88.50 95 GLN A CA 1
ATOM 708 C C . GLN A 1 95 ? -19.580 2.633 -4.603 1.00 88.50 95 GLN A C 1
ATOM 710 O O . GLN A 1 95 ? -19.420 3.836 -4.807 1.00 88.50 95 GLN A O 1
ATOM 715 N N . VAL A 1 96 ? -19.995 2.174 -3.419 1.00 90.50 96 VAL A N 1
ATOM 716 C CA . VAL A 1 96 ? -20.166 3.033 -2.245 1.00 90.50 96 VAL A CA 1
ATOM 717 C C . VAL A 1 96 ? -18.799 3.540 -1.796 1.00 90.50 96 VAL A C 1
ATOM 719 O O . VAL A 1 96 ? -17.844 2.768 -1.700 1.00 90.50 96 VAL A O 1
ATOM 722 N N . HIS A 1 97 ? -18.707 4.839 -1.514 1.00 92.00 97 HIS A N 1
ATOM 723 C CA . HIS A 1 97 ? -17.501 5.447 -0.966 1.00 92.00 97 HIS A CA 1
ATOM 724 C C . HIS A 1 97 ? -17.382 5.094 0.521 1.00 92.00 97 HIS A C 1
ATOM 726 O O . HIS A 1 97 ? -18.255 5.442 1.316 1.00 92.00 97 HIS A O 1
ATOM 732 N N . LEU A 1 98 ? -16.336 4.351 0.880 1.00 93.12 98 LEU A N 1
ATOM 733 C CA . LEU A 1 98 ? -16.145 3.814 2.226 1.00 93.12 98 LEU A CA 1
ATOM 734 C C . LEU A 1 98 ? -15.176 4.672 3.033 1.00 93.12 98 LEU A C 1
ATOM 736 O O . LEU A 1 98 ? -15.510 5.078 4.144 1.00 93.12 98 LEU A O 1
ATOM 740 N N . LEU A 1 99 ? -13.989 4.949 2.486 1.00 94.50 99 LEU A N 1
ATOM 741 C CA . LEU A 1 99 ? -12.947 5.688 3.195 1.00 94.50 99 LEU A CA 1
ATOM 742 C C . LEU A 1 99 ? -12.313 6.762 2.330 1.00 94.50 99 LEU A C 1
ATOM 744 O O . LEU A 1 99 ? -12.007 6.529 1.166 1.00 94.50 99 LEU A O 1
ATOM 748 N N . GLU A 1 100 ? -11.987 7.872 2.974 1.00 94.88 100 GLU A N 1
ATOM 749 C CA . GLU A 1 100 ? -11.114 8.907 2.443 1.00 94.88 100 GLU A CA 1
ATOM 750 C C . GLU A 1 100 ? -9.796 8.880 3.229 1.00 94.88 100 GLU A C 1
ATOM 752 O O . GLU A 1 100 ? -9.777 9.124 4.438 1.00 94.88 100 GLU A O 1
ATOM 757 N N . VAL A 1 101 ? -8.682 8.581 2.561 1.00 95.19 101 VAL A N 1
ATOM 758 C CA . VAL A 1 101 ? -7.356 8.451 3.177 1.00 95.19 101 VAL A CA 1
ATOM 759 C C . VAL A 1 101 ? -6.474 9.618 2.767 1.00 95.19 101 VAL A C 1
ATOM 761 O O . VAL A 1 101 ? -6.261 9.861 1.583 1.00 95.19 101 VAL A O 1
ATOM 764 N N . LYS A 1 102 ? -5.932 10.339 3.750 1.00 92.94 102 LYS A N 1
ATOM 765 C CA . LYS A 1 102 ? -5.104 11.529 3.514 1.00 92.94 102 LYS A CA 1
ATOM 766 C C . LYS A 1 102 ? -3.723 11.364 4.122 1.00 92.94 102 LYS A C 1
ATOM 768 O O . LYS A 1 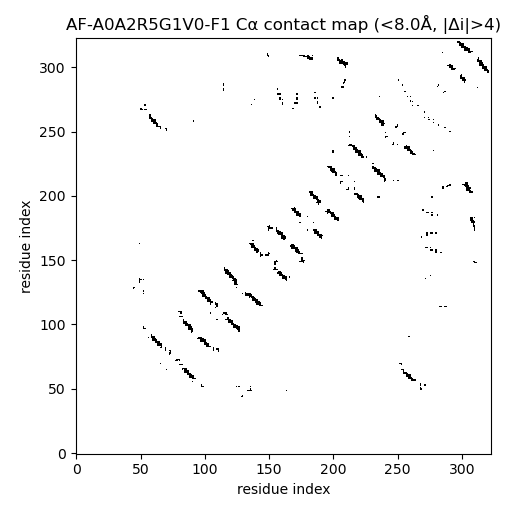102 ? -3.607 11.064 5.313 1.00 92.94 102 LYS A O 1
ATOM 773 N N . GLU A 1 103 ? -2.691 11.608 3.324 1.00 90.25 103 GLU A N 1
ATOM 774 C CA . GLU A 1 103 ? -1.315 11.680 3.798 1.00 90.25 103 GLU A CA 1
ATOM 775 C C . GLU A 1 103 ? -1.058 12.997 4.538 1.00 90.25 103 GLU A C 1
ATOM 777 O O . GLU A 1 103 ? -1.382 14.088 4.073 1.00 90.25 103 GLU A O 1
ATOM 782 N N . LYS A 1 104 ? -0.406 12.894 5.692 1.00 88.00 104 LYS A N 1
ATOM 783 C CA . LYS A 1 104 ? 0.269 13.991 6.374 1.00 88.00 104 LYS A CA 1
ATOM 784 C C . LYS A 1 104 ? 1.764 13.713 6.368 1.00 88.00 104 LYS A C 1
ATOM 786 O O . LYS A 1 104 ? 2.232 12.788 7.027 1.00 88.00 104 LYS A O 1
ATOM 791 N N . SER A 1 105 ? 2.499 14.544 5.644 1.00 82.69 105 SER A N 1
ATOM 792 C CA . SER A 1 105 ? 3.960 14.528 5.599 1.00 82.69 105 SER A CA 1
ATOM 793 C C . SER A 1 105 ? 4.504 15.938 5.374 1.00 82.69 105 SER A C 1
ATOM 795 O O . SER A 1 105 ? 3.808 16.826 4.854 1.00 82.69 105 SER A O 1
ATOM 797 N N . GLU A 1 106 ? 5.757 16.143 5.771 1.00 73.81 106 GLU A N 1
ATOM 798 C CA . GLU A 1 106 ? 6.465 17.411 5.614 1.00 73.81 106 GLU A CA 1
ATOM 799 C C . GLU A 1 106 ? 7.060 17.541 4.208 1.00 73.81 106 GLU A C 1
ATOM 801 O O . GLU A 1 106 ? 7.676 16.618 3.674 1.00 73.81 106 GLU A O 1
ATOM 806 N N . MET A 1 107 ? 6.912 18.722 3.606 1.00 66.12 107 MET A N 1
ATOM 807 C CA . MET A 1 107 ? 7.345 18.980 2.225 1.00 66.12 107 MET A CA 1
ATOM 808 C C . MET A 1 107 ? 8.855 18.775 2.026 1.00 66.12 107 MET A C 1
ATOM 810 O O . MET A 1 107 ? 9.270 18.228 1.009 1.00 66.12 107 MET A O 1
ATOM 814 N N . CYS A 1 108 ? 9.685 19.183 2.992 1.00 65.06 108 CYS A N 1
ATOM 815 C CA . CYS A 1 108 ? 11.139 19.016 2.901 1.00 65.06 108 CYS A CA 1
ATOM 816 C C . CYS A 1 108 ? 11.570 17.544 2.897 1.00 65.06 108 CYS A C 1
ATOM 818 O O . CYS A 1 108 ? 12.556 17.211 2.243 1.00 65.06 108 CYS A O 1
ATOM 820 N N . GLU A 1 109 ? 10.856 16.673 3.616 1.00 61.62 109 GLU A N 1
ATOM 821 C CA . GLU A 1 109 ? 11.172 15.244 3.634 1.00 61.62 109 GLU A CA 1
ATOM 822 C C . GLU A 1 109 ? 10.792 14.578 2.314 1.00 61.62 109 GLU A C 1
ATOM 824 O O . GLU A 1 109 ? 11.593 13.806 1.797 1.00 61.62 109 GLU A O 1
ATOM 829 N N . ARG A 1 110 ? 9.647 14.939 1.716 1.00 66.00 110 ARG A N 1
ATOM 830 C CA . ARG A 1 110 ? 9.286 14.476 0.364 1.00 66.00 110 ARG A CA 1
ATOM 831 C C . ARG A 1 110 ? 10.356 14.879 -0.655 1.00 66.00 110 ARG A C 1
ATOM 833 O O . ARG A 1 110 ? 10.949 14.035 -1.311 1.00 66.00 110 ARG A O 1
ATOM 840 N N . MET A 1 111 ? 10.759 16.150 -0.658 1.00 60.72 111 MET A N 1
ATOM 841 C CA . MET A 1 111 ? 11.753 16.649 -1.617 1.00 60.72 111 MET A CA 1
ATOM 842 C C . MET A 1 111 ? 13.157 16.042 -1.469 1.00 60.72 111 MET A C 1
ATOM 844 O O . MET A 1 111 ? 13.856 15.858 -2.464 1.00 60.72 111 MET A O 1
ATOM 848 N N . CYS A 1 112 ? 13.612 15.786 -0.241 1.00 61.19 112 CYS A N 1
ATOM 849 C CA . CYS A 1 112 ? 14.985 15.336 0.013 1.00 61.19 112 CYS A CA 1
ATOM 850 C C . CYS A 1 112 ? 15.110 13.818 0.168 1.00 61.19 112 CYS A C 1
ATOM 852 O O . CYS A 1 112 ? 16.221 13.287 0.089 1.00 61.19 112 CYS A O 1
ATOM 854 N N . CYS A 1 113 ? 14.007 13.135 0.463 1.00 63.22 113 CYS A N 1
ATOM 855 C CA . CYS A 1 113 ? 14.009 11.744 0.889 1.00 63.22 113 CYS A CA 1
ATOM 856 C C . CYS A 1 113 ? 12.894 10.913 0.246 1.00 63.22 113 CYS A C 1
ATOM 858 O O . CYS A 1 113 ? 12.721 9.787 0.687 1.00 63.22 113 CYS A O 1
ATOM 860 N N . SER A 1 114 ? 12.160 11.390 -0.769 1.00 66.00 114 SER A N 1
ATOM 861 C CA . SER A 1 114 ? 11.197 10.553 -1.506 1.00 66.00 114 SER A CA 1
ATOM 862 C C . SER A 1 114 ? 11.891 9.352 -2.182 1.00 66.00 114 SER A C 1
ATOM 864 O O . SER A 1 114 ? 13.016 9.491 -2.686 1.00 66.00 114 SER A O 1
ATOM 866 N N . PRO A 1 115 ? 11.285 8.145 -2.162 1.00 66.94 115 PRO A N 1
ATOM 867 C CA . PRO A 1 115 ? 10.002 7.775 -1.526 1.00 66.94 115 PRO A CA 1
ATOM 868 C C . PRO A 1 115 ? 10.151 7.303 -0.056 1.00 66.94 115 PRO A C 1
ATOM 870 O O . PRO A 1 115 ? 9.263 6.710 0.564 1.00 66.94 115 PRO A O 1
ATOM 873 N N . GLN A 1 116 ? 11.326 7.497 0.540 1.00 72.06 116 GLN A N 1
ATOM 874 C CA . GLN A 1 116 ? 11.705 7.027 1.875 1.00 72.06 116 GLN A CA 1
ATOM 875 C C . GLN A 1 116 ? 11.250 7.932 3.035 1.00 72.06 116 GLN A C 1
ATOM 877 O O . GLN A 1 116 ? 11.499 7.573 4.187 1.00 72.06 116 GLN A O 1
ATOM 882 N N . HIS A 1 117 ? 10.568 9.053 2.771 1.00 77.19 117 HIS A N 1
ATOM 883 C CA . HIS A 1 117 ? 10.140 10.031 3.782 1.00 77.19 117 HIS A CA 1
ATOM 884 C C . HIS A 1 117 ? 9.207 9.448 4.848 1.00 77.19 117 HIS A C 1
ATOM 886 O O . HIS A 1 117 ? 8.549 8.423 4.627 1.00 77.19 117 HIS A O 1
ATOM 892 N N . SER A 1 118 ? 9.142 10.111 6.007 1.00 86.31 118 SER A N 1
ATOM 893 C CA . SER A 1 118 ? 8.145 9.767 7.018 1.00 86.31 118 SER A CA 1
ATOM 894 C C . SER A 1 118 ? 6.769 10.293 6.617 1.00 86.31 118 SER A C 1
ATOM 896 O O . SER A 1 118 ? 6.640 11.367 6.025 1.00 86.31 118 SER A O 1
ATOM 898 N N . LEU A 1 119 ? 5.725 9.532 6.931 1.00 89.75 119 LEU A N 1
ATOM 899 C CA . LEU A 1 119 ? 4.353 9.915 6.619 1.00 89.75 119 LEU A CA 1
ATOM 900 C C . LEU A 1 119 ? 3.353 9.297 7.590 1.00 89.75 119 LEU A C 1
ATOM 902 O O . LEU A 1 119 ? 3.598 8.254 8.201 1.00 89.75 119 LEU A O 1
ATOM 906 N N . VAL A 1 120 ? 2.196 9.945 7.695 1.00 93.44 120 VAL A N 1
ATOM 907 C CA . VAL A 1 120 ? 1.028 9.431 8.408 1.00 93.44 120 VAL A CA 1
ATOM 908 C C . VAL A 1 120 ? -0.167 9.432 7.467 1.00 93.44 120 VAL A C 1
ATOM 910 O O . VAL A 1 120 ? -0.590 10.487 7.006 1.00 93.44 120 VAL A O 1
ATOM 913 N N . LEU A 1 121 ? -0.742 8.265 7.212 1.00 95.12 121 LEU A N 1
ATOM 914 C CA . LEU A 1 121 ? -2.016 8.111 6.525 1.00 95.12 121 LEU A CA 1
ATOM 915 C C . LEU A 1 121 ? -3.143 8.149 7.554 1.00 95.12 121 LEU A C 1
ATOM 917 O O . LEU A 1 121 ? -3.111 7.422 8.547 1.00 95.12 121 LEU A O 1
ATOM 921 N N . LEU A 1 122 ? -4.145 8.988 7.319 1.00 95.75 122 LEU A N 1
ATOM 922 C CA . LEU A 1 122 ? -5.353 9.061 8.138 1.00 95.75 122 LEU A CA 1
ATOM 923 C C . LEU A 1 122 ? -6.543 8.609 7.303 1.00 95.75 122 LEU A C 1
ATOM 925 O O . LEU A 1 122 ? -6.867 9.279 6.325 1.00 95.75 122 LEU A O 1
ATOM 929 N N . ALA A 1 123 ? -7.172 7.499 7.687 1.00 96.06 123 ALA A N 1
ATOM 930 C CA . ALA A 1 123 ? -8.339 6.951 7.010 1.00 96.06 123 ALA A CA 1
ATOM 931 C C . ALA A 1 123 ? -9.619 7.400 7.719 1.00 96.06 123 ALA A C 1
ATOM 933 O O . ALA A 1 123 ? -9.885 7.007 8.858 1.00 96.06 123 ALA A O 1
ATOM 934 N N . PHE A 1 124 ? -10.405 8.232 7.045 1.00 94.88 124 PHE A N 1
ATOM 935 C CA . PHE A 1 124 ? -11.673 8.758 7.538 1.00 94.88 124 PHE A CA 1
ATOM 936 C C . PHE A 1 124 ? -12.846 8.012 6.911 1.00 94.88 124 PHE A C 1
ATOM 938 O O . PHE A 1 124 ? -12.792 7.661 5.737 1.00 94.88 124 PHE A O 1
ATOM 945 N N . ASP A 1 125 ? -13.914 7.807 7.677 1.00 93.38 125 ASP A N 1
ATOM 946 C CA . ASP A 1 125 ? -15.177 7.286 7.161 1.00 93.38 125 ASP A CA 1
ATOM 947 C C . ASP A 1 125 ? -15.799 8.299 6.194 1.00 93.38 125 ASP A C 1
ATOM 949 O O . ASP A 1 125 ? -15.972 9.473 6.536 1.00 93.38 125 ASP A O 1
ATOM 953 N N . ALA A 1 126 ? -16.100 7.840 4.983 1.00 92.31 126 ALA A N 1
ATOM 954 C CA . ALA A 1 126 ? -16.655 8.653 3.910 1.00 92.31 126 ALA A CA 1
ATOM 955 C C . ALA A 1 126 ? -18.102 8.272 3.553 1.00 92.31 126 ALA A C 1
ATOM 957 O O . ALA A 1 126 ? -18.648 8.782 2.570 1.00 92.31 126 ALA A O 1
ATOM 958 N N . ARG A 1 127 ? -18.732 7.383 4.333 1.00 89.94 127 ARG A N 1
ATOM 959 C CA . ARG A 1 127 ? -20.113 6.955 4.102 1.00 89.94 127 ARG A CA 1
ATOM 960 C C . ARG A 1 127 ? -21.091 8.096 4.360 1.00 89.94 127 ARG A C 1
ATOM 962 O O . ARG A 1 127 ? -20.929 8.908 5.272 1.00 89.94 127 ARG A O 1
ATOM 969 N N . GLU A 1 128 ? -22.162 8.114 3.576 1.00 86.25 128 GLU A N 1
ATOM 970 C CA . GLU A 1 128 ? -23.227 9.101 3.726 1.00 86.25 128 GLU A CA 1
ATOM 971 C C . GLU A 1 128 ? -23.867 9.020 5.125 1.00 86.25 128 GLU A C 1
ATOM 973 O O . GLU A 1 128 ? -24.180 7.940 5.627 1.00 86.25 128 GLU A O 1
ATOM 978 N N . GLY A 1 129 ? -24.055 10.176 5.766 1.00 84.31 129 GLY A N 1
ATOM 979 C CA . GLY A 1 129 ? -24.651 10.279 7.101 1.00 84.31 129 GLY A CA 1
ATOM 980 C C . GLY A 1 129 ? -23.678 10.096 8.273 1.00 84.31 129 GLY A C 1
ATOM 981 O O . GLY A 1 129 ? -24.088 10.286 9.420 1.00 84.31 129 GLY A O 1
ATOM 982 N N . VAL A 1 130 ? -22.404 9.782 8.020 1.00 86.44 130 VAL A N 1
ATOM 983 C CA . VAL A 1 130 ? -21.356 9.768 9.053 1.00 86.44 130 VAL A CA 1
ATOM 984 C C . VAL A 1 130 ? -20.744 11.172 9.184 1.00 86.44 130 VAL A C 1
ATOM 986 O O . VAL A 1 130 ? -20.542 11.841 8.169 1.00 86.44 130 VAL A O 1
ATOM 989 N N . PRO A 1 131 ? -20.459 11.668 10.405 1.00 87.81 131 PRO A N 1
ATOM 990 C CA . PRO A 1 131 ? -19.805 12.961 10.578 1.00 87.81 131 PRO A CA 1
ATOM 991 C C . PRO A 1 131 ? -18.460 13.037 9.848 1.00 87.81 131 PRO A C 1
ATOM 993 O O . PRO A 1 131 ? -17.644 12.114 9.929 1.00 87.81 131 PRO A O 1
ATOM 996 N N . GLU A 1 132 ? -18.198 14.168 9.192 1.00 85.00 132 GLU A N 1
ATOM 997 C CA . GLU A 1 132 ? -16.902 14.429 8.562 1.00 85.00 132 GLU A CA 1
ATOM 998 C C . GLU A 1 132 ? -15.747 14.282 9.566 1.00 85.00 132 GLU A C 1
ATOM 1000 O O . GLU A 1 132 ? -15.855 14.662 10.733 1.00 85.00 132 GLU A O 1
ATOM 1005 N N . ASN A 1 133 ? -14.604 13.781 9.088 1.00 86.69 133 ASN A N 1
ATOM 1006 C CA . ASN A 1 133 ? -13.398 13.521 9.885 1.00 86.69 133 ASN A CA 1
ATOM 1007 C C . ASN A 1 133 ? -13.558 12.448 10.980 1.00 86.69 133 ASN A C 1
ATOM 1009 O O . ASN A 1 133 ? -12.751 12.401 11.912 1.00 86.69 133 ASN A O 1
ATOM 1013 N N . THR A 1 134 ? -14.544 11.554 10.864 1.00 91.44 134 THR A N 1
ATOM 1014 C CA . THR A 1 134 ? -14.612 10.348 11.701 1.00 91.44 134 THR A CA 1
ATOM 1015 C C . THR A 1 134 ? -13.453 9.419 11.340 1.00 91.44 134 THR A C 1
ATOM 1017 O O . THR A 1 134 ? -13.461 8.796 10.284 1.00 91.44 134 THR A O 1
ATOM 1020 N N . LEU A 1 135 ? -12.422 9.361 12.186 1.00 93.06 135 LEU A N 1
ATOM 1021 C CA . LEU A 1 135 ? -11.247 8.515 11.966 1.00 93.06 135 LEU A CA 1
ATOM 1022 C C . LEU A 1 135 ? -11.607 7.037 12.173 1.00 93.06 135 LEU A C 1
ATOM 1024 O O . LEU A 1 135 ? -12.178 6.681 13.202 1.00 93.06 135 LEU A O 1
ATOM 1028 N N . VAL A 1 136 ? -11.226 6.185 11.223 1.00 94.25 136 VAL A N 1
ATOM 1029 C CA . VAL A 1 136 ? -11.358 4.724 11.323 1.00 94.25 136 VAL A CA 1
ATOM 1030 C C . VAL A 1 136 ? -10.049 4.120 11.821 1.00 94.25 136 VAL A C 1
ATOM 1032 O O . VAL A 1 136 ? -10.016 3.448 12.851 1.00 94.25 136 VAL A O 1
ATOM 1035 N N . PHE A 1 137 ? -8.952 4.411 11.121 1.00 95.56 137 PHE A N 1
ATOM 1036 C CA . PHE A 1 137 ? -7.605 3.999 11.501 1.00 95.56 137 PHE A CA 1
ATOM 1037 C C . PHE A 1 137 ? -6.571 5.014 11.007 1.00 95.56 137 PHE A C 1
ATOM 1039 O O . PHE A 1 137 ? -6.846 5.862 10.154 1.00 95.56 137 PHE A O 1
ATOM 1046 N N . SER A 1 138 ? -5.360 4.921 11.543 1.00 96.44 138 SER A N 1
ATOM 1047 C CA . SER A 1 138 ? -4.203 5.656 11.038 1.00 96.44 138 SER A CA 1
ATOM 1048 C C . SER A 1 138 ? -3.037 4.713 10.794 1.00 96.44 138 SER A C 1
ATOM 1050 O O . SER A 1 138 ? -2.941 3.669 11.433 1.00 96.44 138 SER A O 1
ATOM 1052 N N . ALA A 1 139 ? -2.164 5.066 9.860 1.00 96.56 139 ALA A N 1
ATOM 1053 C CA . ALA A 1 139 ? -0.981 4.285 9.548 1.00 96.56 139 ALA A CA 1
ATOM 1054 C C . ALA A 1 139 ? 0.244 5.199 9.488 1.00 96.56 139 ALA A C 1
ATOM 1056 O O . ALA A 1 139 ? 0.211 6.233 8.827 1.00 96.56 139 ALA A O 1
ATOM 1057 N N . ARG A 1 140 ? 1.320 4.849 10.187 1.00 94.56 140 ARG A N 1
ATOM 1058 C CA . ARG A 1 140 ? 2.536 5.655 10.289 1.00 94.56 140 ARG A CA 1
ATOM 1059 C C . ARG A 1 140 ? 3.712 4.904 9.691 1.00 94.56 140 ARG A C 1
ATOM 1061 O O . ARG A 1 140 ? 3.991 3.776 10.080 1.00 94.56 140 ARG A O 1
ATOM 1068 N N . LYS A 1 141 ? 4.418 5.558 8.776 1.00 90.69 141 LYS A N 1
ATOM 1069 C CA . LYS A 1 141 ? 5.695 5.097 8.234 1.00 90.69 141 LYS A CA 1
ATOM 1070 C C . LYS A 1 141 ? 6.776 6.056 8.696 1.00 90.69 141 LYS A C 1
ATOM 1072 O O . LYS A 1 141 ? 6.676 7.265 8.492 1.00 90.69 141 LYS A O 1
ATOM 1077 N N . ASP A 1 142 ? 7.797 5.505 9.332 1.00 86.50 142 ASP A N 1
ATOM 1078 C CA . ASP A 1 142 ? 8.958 6.276 9.753 1.00 86.50 142 ASP A CA 1
ATOM 1079 C C . ASP A 1 142 ? 9.933 6.489 8.585 1.00 86.50 142 ASP A C 1
ATOM 1081 O O . ASP A 1 142 ? 9.945 5.746 7.598 1.00 86.50 142 ASP A O 1
ATOM 1085 N N . LEU A 1 143 ? 10.748 7.538 8.705 1.00 78.19 143 LEU A N 1
ATOM 1086 C CA . LEU A 1 143 ? 11.766 7.894 7.722 1.00 78.19 143 LEU A CA 1
ATOM 1087 C C . LEU A 1 143 ? 12.780 6.756 7.591 1.00 78.19 143 LEU A C 1
ATOM 1089 O O . LEU A 1 143 ? 13.422 6.373 8.574 1.00 78.19 143 LEU A O 1
ATOM 1093 N N . ARG A 1 144 ? 12.992 6.273 6.365 1.00 74.31 144 ARG A N 1
ATOM 1094 C CA . ARG A 1 144 ? 14.111 5.372 6.093 1.00 74.31 144 ARG A CA 1
ATOM 1095 C C . ARG A 1 144 ? 15.344 6.178 5.733 1.00 74.31 144 ARG A C 1
ATOM 1097 O O . ARG A 1 144 ? 15.349 6.956 4.785 1.00 74.31 144 ARG A O 1
ATOM 1104 N N . PHE A 1 145 ? 16.401 5.992 6.513 1.00 56.41 145 PHE A N 1
ATOM 1105 C CA . PHE A 1 145 ? 17.665 6.671 6.279 1.00 56.41 145 PHE A CA 1
ATOM 1106 C C . PHE A 1 145 ? 18.540 5.879 5.316 1.00 56.41 145 PHE A C 1
ATOM 1108 O O . PHE A 1 145 ? 18.951 4.759 5.621 1.00 56.41 145 PHE A O 1
ATOM 1115 N N . PHE A 1 146 ? 18.908 6.545 4.219 1.00 51.81 146 PHE A N 1
ATOM 1116 C CA . PHE A 1 146 ? 19.779 6.045 3.158 1.00 51.81 146 PHE A CA 1
ATOM 1117 C C . PHE A 1 146 ? 19.146 4.870 2.391 1.00 51.81 146 PHE A C 1
ATOM 1119 O O . PHE A 1 146 ? 18.377 4.086 2.936 1.00 51.81 146 PHE A O 1
ATOM 1126 N N . ASN A 1 147 ? 19.498 4.705 1.111 1.00 53.53 147 ASN A N 1
ATOM 1127 C CA . ASN A 1 147 ? 19.175 3.514 0.306 1.00 53.53 147 ASN A CA 1
ATOM 1128 C C . ASN A 1 147 ? 19.934 2.273 0.831 1.00 53.53 147 ASN A C 1
ATOM 1130 O O . ASN A 1 147 ? 20.742 1.660 0.137 1.00 53.53 147 ASN A O 1
ATOM 1134 N N . CYS A 1 148 ? 19.746 1.974 2.110 1.00 56.72 148 CYS A N 1
ATOM 1135 C CA . CYS A 1 148 ? 20.296 0.864 2.848 1.00 56.72 148 CYS A CA 1
ATOM 1136 C C . CYS A 1 148 ? 19.576 -0.407 2.406 1.00 56.72 148 CYS A C 1
ATOM 1138 O O . CYS A 1 148 ? 18.353 -0.429 2.279 1.00 56.72 148 CYS A O 1
ATOM 1140 N N . PHE A 1 149 ? 20.338 -1.478 2.196 1.00 61.47 149 PHE A N 1
ATOM 1141 C CA . PHE A 1 149 ? 19.758 -2.804 2.028 1.00 61.47 149 PHE A CA 1
ATOM 1142 C C . PHE A 1 149 ? 18.896 -3.142 3.251 1.00 61.47 149 PHE A C 1
ATOM 1144 O O . PHE A 1 149 ? 19.321 -2.905 4.383 1.00 61.47 149 PHE A O 1
ATOM 1151 N N . SER A 1 150 ? 17.735 -3.763 3.035 1.00 65.31 150 SER A N 1
ATOM 1152 C CA . SER A 1 150 ? 16.758 -4.222 4.042 1.00 65.31 150 SER A CA 1
ATOM 1153 C C . SER A 1 150 ? 17.289 -5.296 5.011 1.00 65.31 150 SER A C 1
ATOM 1155 O O . SER A 1 150 ? 16.561 -6.182 5.444 1.00 65.31 150 SER A O 1
ATOM 1157 N N . CYS A 1 151 ? 18.586 -5.318 5.304 1.00 68.25 151 CYS A N 1
ATOM 1158 C CA . CYS A 1 151 ? 19.256 -6.356 6.079 1.00 68.25 151 CYS A CA 1
ATOM 1159 C C . CYS A 1 151 ? 19.179 -6.139 7.598 1.00 68.25 151 CYS A C 1
ATOM 1161 O O . CYS A 1 151 ? 19.551 -7.036 8.349 1.00 68.25 151 CYS A O 1
ATOM 1163 N N . VAL A 1 152 ? 18.713 -4.973 8.051 1.00 71.62 152 VAL A N 1
ATOM 1164 C CA . VAL A 1 152 ? 18.544 -4.615 9.468 1.00 71.62 152 VAL A CA 1
ATOM 1165 C C . VAL A 1 152 ? 17.212 -3.903 9.672 1.00 71.62 152 VAL A C 1
ATOM 1167 O O . VAL A 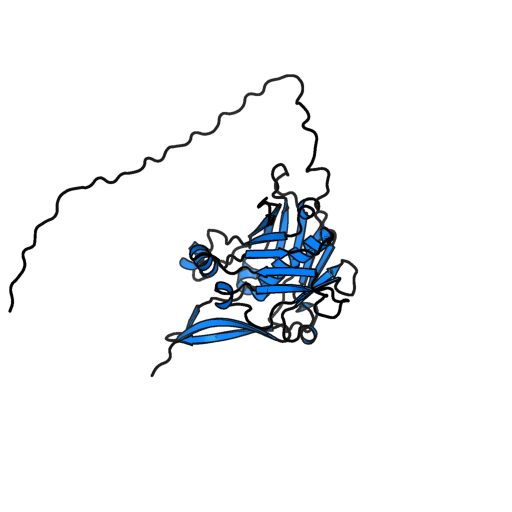1 152 ? 16.724 -3.241 8.758 1.00 71.62 152 VAL A O 1
ATOM 1170 N N . ASP A 1 153 ? 16.643 -4.011 10.873 1.00 71.25 153 ASP A N 1
ATOM 1171 C CA . ASP A 1 153 ? 15.259 -3.609 11.148 1.00 71.25 153 ASP A CA 1
ATOM 1172 C C . ASP A 1 153 ? 14.929 -2.159 10.792 1.00 71.25 153 ASP A C 1
ATOM 1174 O O . ASP A 1 153 ? 13.879 -1.903 10.216 1.00 71.25 153 ASP A O 1
ATOM 1178 N N . PHE A 1 154 ? 15.838 -1.220 11.055 1.00 71.38 154 PHE A N 1
ATOM 1179 C CA . PHE A 1 154 ? 15.600 0.200 10.773 1.00 71.38 154 PHE A CA 1
ATOM 1180 C C . PHE A 1 154 ? 15.688 0.560 9.279 1.00 71.38 154 PHE A C 1
ATOM 1182 O O . PHE A 1 154 ? 15.245 1.635 8.885 1.00 71.38 154 PHE A O 1
ATOM 1189 N N . CYS A 1 155 ? 16.268 -0.311 8.443 1.00 73.56 155 CYS A N 1
ATOM 1190 C CA . CYS A 1 155 ? 16.290 -0.118 6.991 1.00 73.56 155 CYS A CA 1
ATOM 1191 C C . CYS A 1 155 ? 15.025 -0.684 6.331 1.00 73.56 155 CYS A C 1
ATOM 1193 O O . CYS A 1 155 ? 14.820 -0.470 5.134 1.00 73.56 155 CYS A O 1
ATOM 1195 N N . ARG A 1 156 ? 14.177 -1.389 7.097 1.00 81.06 156 ARG A N 1
ATOM 1196 C CA . ARG A 1 156 ? 12.985 -2.055 6.584 1.00 81.06 156 ARG A CA 1
ATOM 1197 C C . ARG A 1 156 ? 11.810 -1.109 6.417 1.00 81.06 156 ARG A C 1
ATOM 1199 O O . ARG A 1 156 ? 11.581 -0.205 7.211 1.00 81.06 156 ARG A O 1
ATOM 1206 N N . GLY A 1 157 ? 11.053 -1.343 5.359 1.00 85.88 157 GLY A N 1
ATOM 1207 C CA . GLY A 1 157 ? 9.757 -0.734 5.125 1.00 85.88 157 GLY A CA 1
ATOM 1208 C C . GLY A 1 157 ? 8.849 -1.175 6.190 1.00 85.88 157 GLY A C 1
ATOM 1209 O O . GLY A 1 157 ? 8.708 -2.374 6.364 1.00 85.88 157 GLY A O 1
ATOM 1210 N N . ARG A 1 158 ? 8.289 -0.215 6.899 1.00 90.62 158 ARG A N 1
ATOM 1211 C CA . ARG A 1 158 ? 7.362 -0.489 7.960 1.00 90.62 158 ARG A CA 1
ATOM 1212 C C . ARG A 1 158 ? 6.286 0.573 7.942 1.00 90.62 158 ARG A C 1
ATOM 1214 O O . ARG A 1 158 ? 6.581 1.761 7.815 1.00 90.62 158 ARG A O 1
ATOM 1221 N N . LEU A 1 159 ? 5.053 0.108 8.034 1.00 94.25 159 LEU A N 1
ATOM 1222 C CA . LEU A 1 159 ? 3.870 0.925 8.176 1.00 94.25 159 LEU A CA 1
ATOM 1223 C C . LEU A 1 159 ? 3.091 0.382 9.376 1.00 94.25 159 LEU A C 1
ATOM 1225 O O . LEU A 1 159 ? 2.486 -0.688 9.305 1.00 94.25 159 LEU A O 1
ATOM 1229 N N . ASP A 1 160 ? 3.172 1.094 10.494 1.00 95.62 160 ASP A N 1
ATOM 1230 C CA . ASP A 1 160 ? 2.502 0.759 11.748 1.00 95.62 160 ASP A CA 1
ATOM 1231 C C . ASP A 1 160 ? 1.059 1.256 11.717 1.00 95.62 160 ASP A C 1
ATOM 1233 O O . ASP A 1 160 ? 0.821 2.433 11.452 1.00 95.62 160 ASP A O 1
ATOM 1237 N N . VAL A 1 161 ? 0.097 0.379 11.991 1.00 97.12 161 VAL A N 1
ATOM 1238 C CA . VAL A 1 161 ? -1.336 0.694 11.948 1.00 97.12 161 VAL A CA 1
ATOM 1239 C C . VAL A 1 161 ? -1.870 0.860 13.363 1.00 97.12 161 VAL A C 1
ATOM 1241 O O . VAL A 1 161 ? -1.575 0.059 14.246 1.00 97.12 161 VAL A O 1
ATOM 1244 N N . PHE A 1 162 ? -2.691 1.885 13.568 1.00 96.06 162 PHE A N 1
ATOM 1245 C CA . PHE A 1 162 ? -3.336 2.217 14.832 1.00 96.06 162 PHE A CA 1
ATOM 1246 C C . PHE A 1 162 ? -4.839 2.382 14.620 1.00 96.06 162 PHE A C 1
ATOM 1248 O O . PHE A 1 162 ? -5.272 2.903 13.589 1.00 96.06 162 PHE A O 1
ATOM 1255 N N . ASN A 1 163 ? -5.640 1.987 15.605 1.00 93.88 163 ASN A N 1
ATOM 1256 C CA . ASN A 1 163 ? -7.082 2.214 15.581 1.00 93.88 163 ASN A CA 1
ATOM 1257 C C . ASN A 1 163 ? -7.420 3.706 15.778 1.00 93.88 163 ASN A C 1
ATOM 1259 O O . ASN A 1 163 ? -6.543 4.542 16.020 1.00 93.88 163 ASN A O 1
ATOM 1263 N N . ALA A 1 164 ? -8.704 4.054 15.694 1.00 91.94 164 ALA A N 1
ATOM 1264 C CA . ALA A 1 164 ? -9.183 5.425 15.887 1.00 91.94 164 ALA A CA 1
ATOM 1265 C C . ALA A 1 164 ? -8.803 6.039 17.253 1.00 91.94 164 ALA A C 1
ATOM 1267 O O . ALA A 1 164 ? -8.720 7.259 17.382 1.00 91.94 164 ALA A O 1
ATOM 1268 N N . GLN A 1 165 ? -8.569 5.205 18.271 1.00 90.19 165 GLN A N 1
ATOM 1269 C CA . GLN A 1 165 ? -8.170 5.602 19.622 1.00 90.19 165 GLN A CA 1
ATOM 1270 C C . GLN A 1 165 ? -6.644 5.744 19.780 1.00 90.19 165 GLN A C 1
ATOM 1272 O O . GLN A 1 165 ? -6.182 6.201 20.825 1.00 90.19 165 GLN A O 1
ATOM 1277 N N . GLY A 1 166 ? -5.863 5.393 18.754 1.00 90.44 166 GLY A N 1
ATOM 1278 C CA . GLY A 1 166 ? -4.401 5.441 18.771 1.00 90.44 166 GLY A CA 1
ATOM 1279 C C . GLY A 1 166 ? -3.732 4.200 19.367 1.00 90.44 166 GLY A C 1
ATOM 1280 O O . GLY A 1 166 ? -2.530 4.224 19.627 1.00 90.44 166 GLY A O 1
ATOM 1281 N N . GLU A 1 167 ? -4.471 3.115 19.589 1.00 92.94 167 GLU A N 1
ATOM 1282 C CA . GLU A 1 167 ? -3.901 1.842 20.029 1.00 92.94 167 GLU A CA 1
ATOM 1283 C C . GLU A 1 167 ? -3.333 1.081 18.820 1.00 92.94 167 GLU A C 1
ATOM 1285 O O . GLU A 1 167 ? -3.971 1.055 17.763 1.00 92.94 167 GLU A O 1
ATOM 1290 N N . PRO A 1 168 ? -2.150 0.453 18.941 1.00 95.25 168 PRO A N 1
ATOM 1291 C CA . PRO A 1 168 ? -1.526 -0.257 17.826 1.00 95.25 168 PRO A CA 1
ATOM 1292 C C . PRO A 1 168 ? -2.392 -1.445 17.406 1.00 95.25 168 PRO A C 1
ATOM 1294 O O . PRO A 1 168 ? -2.818 -2.207 18.250 1.00 95.25 168 PRO A O 1
ATOM 1297 N N . VAL A 1 169 ? -2.666 -1.648 16.128 1.00 95.38 169 VAL A N 1
ATOM 1298 C CA . VAL A 1 169 ? -3.371 -2.843 15.624 1.00 95.38 169 VAL A CA 1
ATOM 1299 C C . VAL A 1 169 ? -2.360 -3.892 15.185 1.00 95.38 169 VAL A C 1
ATOM 1301 O O . VAL A 1 169 ? -2.494 -5.064 15.492 1.00 95.38 169 VAL A O 1
ATOM 1304 N N . GLY A 1 170 ? -1.310 -3.448 14.509 1.00 96.06 170 GLY A N 1
ATOM 1305 C CA . GLY A 1 170 ? -0.292 -4.302 13.926 1.00 96.06 170 GLY A CA 1
ATOM 1306 C C . GLY A 1 170 ? 0.592 -3.472 13.012 1.00 96.06 170 GLY A C 1
ATOM 1307 O O . GLY A 1 170 ? 0.567 -2.240 13.052 1.00 96.06 170 GLY A O 1
ATOM 1308 N N . HIS A 1 171 ? 1.376 -4.132 12.174 1.00 95.75 171 HIS A N 1
ATOM 1309 C CA . HIS A 1 171 ? 2.219 -3.438 11.211 1.00 95.75 171 HIS A CA 1
ATOM 1310 C C . HIS A 1 171 ? 2.424 -4.262 9.951 1.00 95.75 171 HIS A C 1
ATOM 1312 O O . HIS A 1 171 ? 2.428 -5.491 9.976 1.00 95.75 171 HIS A O 1
ATOM 1318 N N . VAL A 1 172 ? 2.629 -3.562 8.842 1.00 95.69 172 VAL A N 1
ATOM 1319 C CA . VAL A 1 172 ? 3.097 -4.169 7.600 1.00 95.69 172 VAL A CA 1
ATOM 1320 C C . VAL A 1 172 ? 4.568 -3.855 7.452 1.00 95.69 172 VAL A C 1
ATOM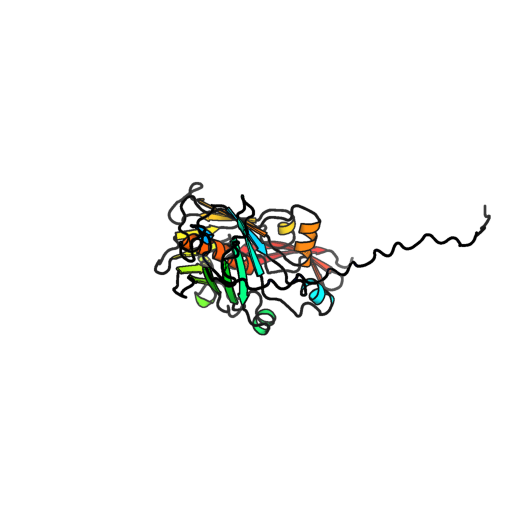 1322 O O . VAL A 1 172 ? 4.960 -2.699 7.611 1.00 95.69 172 VAL A O 1
ATOM 1325 N N . GLN A 1 173 ? 5.383 -4.859 7.148 1.00 91.94 173 GLN A N 1
ATOM 1326 C CA . GLN A 1 173 ? 6.810 -4.663 6.956 1.00 91.94 173 GLN A CA 1
ATOM 1327 C C . GLN A 1 173 ? 7.373 -5.425 5.759 1.00 91.94 173 GLN A C 1
ATOM 1329 O O . GLN A 1 173 ? 6.874 -6.482 5.388 1.00 91.94 173 GLN A O 1
ATOM 1334 N N . GLU A 1 174 ? 8.458 -4.932 5.175 1.00 89.44 174 GLU A N 1
ATOM 1335 C CA . GLU A 1 174 ? 9.244 -5.739 4.245 1.00 89.44 174 GLU A CA 1
ATOM 1336 C C . GLU A 1 174 ? 10.056 -6.800 5.016 1.00 89.44 174 GLU A C 1
ATOM 1338 O O . GLU A 1 174 ? 10.528 -6.542 6.134 1.00 89.44 174 GLU A O 1
ATOM 1343 N N . PRO A 1 175 ? 10.245 -8.003 4.451 1.00 87.06 175 PRO A N 1
ATOM 1344 C CA . PRO A 1 175 ? 11.120 -8.996 5.049 1.00 87.06 175 PRO A CA 1
ATOM 1345 C C . PRO A 1 175 ? 12.579 -8.551 4.949 1.00 87.06 175 PRO A C 1
ATOM 1347 O O . PRO A 1 175 ? 12.949 -7.664 4.177 1.00 87.06 175 PRO A O 1
ATOM 1350 N N . THR A 1 176 ? 13.447 -9.213 5.712 1.00 82.94 176 THR A N 1
ATOM 1351 C CA . THR A 1 176 ? 14.886 -8.962 5.602 1.00 82.94 176 THR A CA 1
ATOM 1352 C C . THR A 1 176 ? 15.398 -9.266 4.191 1.00 82.94 176 THR A C 1
ATOM 1354 O O . THR A 1 176 ? 14.885 -10.156 3.510 1.00 82.94 176 THR A O 1
ATOM 1357 N N . CYS A 1 177 ? 16.448 -8.559 3.760 1.00 73.25 177 CYS A N 1
ATOM 1358 C CA . CYS A 1 177 ? 17.020 -8.655 2.410 1.00 73.25 177 CYS A CA 1
ATOM 1359 C C . CYS A 1 177 ? 17.225 -10.112 1.937 1.00 73.25 177 CYS A C 1
ATOM 1361 O O . CYS A 1 177 ? 16.869 -10.460 0.815 1.00 73.25 177 CYS A O 1
ATOM 1363 N N . MET A 1 178 ? 17.716 -10.993 2.817 1.00 68.25 178 MET A N 1
ATOM 1364 C CA . MET A 1 178 ? 17.942 -12.419 2.538 1.00 68.25 178 MET A CA 1
ATOM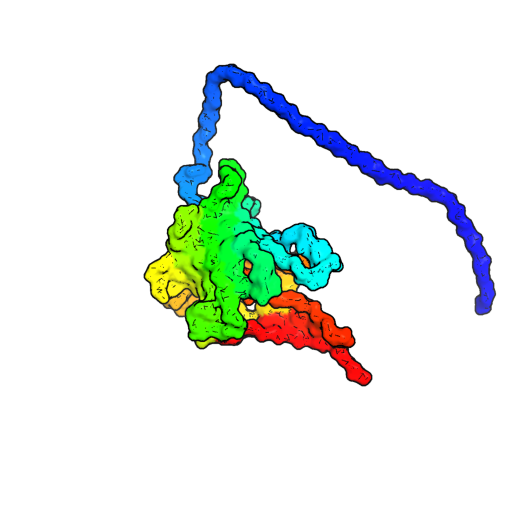 1365 C C . MET A 1 178 ? 16.640 -13.227 2.411 1.00 68.25 178 MET A C 1
ATOM 1367 O O . MET A 1 178 ? 16.572 -14.152 1.605 1.00 68.25 178 MET A O 1
ATOM 1371 N N . ALA A 1 179 ? 15.610 -12.887 3.189 1.00 76.38 179 ALA A N 1
ATOM 1372 C CA . ALA A 1 179 ? 14.308 -13.560 3.184 1.00 76.38 179 ALA A CA 1
ATOM 1373 C C . ALA A 1 179 ? 13.393 -13.090 2.036 1.00 76.38 179 ALA A C 1
ATOM 1375 O O . ALA A 1 179 ? 12.521 -13.837 1.579 1.00 76.38 179 ALA A O 1
ATOM 1376 N N . ALA A 1 180 ? 13.621 -11.875 1.531 1.00 74.06 180 ALA A N 1
ATOM 1377 C CA . ALA A 1 180 ? 12.914 -11.324 0.384 1.00 74.06 180 ALA A CA 1
ATOM 1378 C C . ALA A 1 180 ? 13.108 -12.186 -0.881 1.00 74.06 180 ALA A C 1
ATOM 1380 O O . ALA A 1 180 ? 12.151 -12.488 -1.595 1.00 74.06 180 ALA A O 1
ATOM 1381 N N . GLY A 1 181 ? 14.333 -12.667 -1.121 1.00 82.06 181 GLY A N 1
ATOM 1382 C CA . GLY A 1 181 ? 14.660 -13.454 -2.313 1.00 82.06 181 GLY A CA 1
ATOM 1383 C C . GLY A 1 181 ? 14.486 -12.640 -3.600 1.00 82.06 181 GLY A C 1
ATOM 1384 O O . GLY A 1 181 ? 14.834 -11.462 -3.643 1.00 82.06 181 GLY A O 1
ATOM 1385 N N . CYS A 1 182 ? 13.950 -13.258 -4.654 1.00 82.38 182 CYS A N 1
ATOM 1386 C CA . CYS A 1 182 ? 13.771 -12.618 -5.965 1.00 82.38 182 CYS A CA 1
ATOM 1387 C C . CYS A 1 182 ? 12.335 -12.135 -6.222 1.00 82.38 182 CYS A C 1
ATOM 1389 O O . CYS A 1 182 ? 11.978 -11.897 -7.367 1.00 82.38 182 CYS A O 1
ATOM 1391 N N . SER A 1 183 ? 11.476 -12.037 -5.210 1.00 84.44 183 SER A N 1
ATOM 1392 C CA . SER A 1 183 ? 10.095 -11.565 -5.390 1.00 84.44 183 SER A CA 1
ATOM 1393 C C . SER A 1 183 ? 9.766 -10.531 -4.320 1.00 84.44 183 SER A C 1
ATOM 1395 O O . SER A 1 183 ? 10.171 -10.726 -3.171 1.00 84.44 183 SER A O 1
ATOM 1397 N N . PRO A 1 184 ? 9.063 -9.439 -4.663 1.00 88.19 184 PRO A N 1
ATOM 1398 C CA . PRO A 1 184 ? 8.665 -8.441 -3.685 1.00 88.19 184 PRO A CA 1
ATOM 1399 C C . PRO A 1 184 ? 7.697 -9.078 -2.691 1.00 88.19 184 PRO A C 1
ATOM 1401 O O . PRO A 1 184 ? 6.760 -9.788 -3.068 1.00 88.19 184 PRO A O 1
ATOM 1404 N N . LYS A 1 185 ? 7.951 -8.838 -1.409 1.00 90.69 185 LYS A N 1
ATOM 1405 C CA . LYS A 1 185 ? 7.177 -9.409 -0.314 1.00 90.69 185 LYS A CA 1
ATOM 1406 C C . LYS A 1 185 ? 6.893 -8.343 0.725 1.00 90.69 185 LYS A C 1
ATOM 1408 O O . LYS A 1 185 ? 7.781 -7.556 1.044 1.00 90.69 185 LYS A O 1
ATOM 1413 N N . LEU A 1 186 ? 5.686 -8.366 1.270 1.00 93.25 186 LEU A N 1
ATOM 1414 C CA . LEU A 1 186 ? 5.297 -7.576 2.433 1.00 93.25 186 LEU A CA 1
ATOM 1415 C C . LEU A 1 186 ? 4.603 -8.492 3.438 1.00 93.25 186 LEU A C 1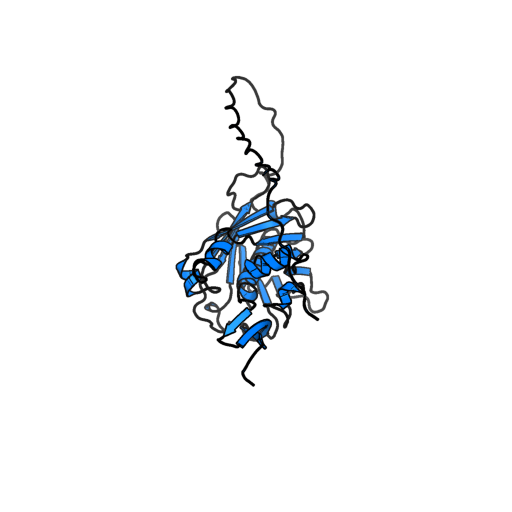
ATOM 1417 O O . LEU A 1 186 ? 3.701 -9.248 3.087 1.00 93.25 186 LEU A O 1
ATOM 1421 N N . GLU A 1 187 ? 5.052 -8.443 4.681 1.00 93.44 187 GLU A N 1
ATOM 1422 C CA . GLU A 1 187 ? 4.602 -9.275 5.791 1.00 93.44 187 GLU A CA 1
ATOM 1423 C C . GLU A 1 187 ? 3.666 -8.466 6.682 1.00 93.44 187 GLU A C 1
ATOM 1425 O O . GLU A 1 187 ? 3.998 -7.352 7.085 1.00 93.44 187 GLU A O 1
ATOM 1430 N N . MET A 1 188 ? 2.490 -9.018 6.966 1.00 95.19 188 MET A N 1
ATOM 1431 C CA . MET A 1 188 ? 1.490 -8.409 7.835 1.00 95.19 188 MET A CA 1
ATOM 1432 C C . MET A 1 188 ? 1.554 -9.083 9.200 1.00 95.19 188 MET A C 1
ATOM 1434 O O . MET A 1 188 ? 1.374 -10.297 9.320 1.00 95.19 188 MET A O 1
ATOM 1438 N N . MET A 1 189 ? 1.847 -8.277 10.212 1.00 94.19 189 MET A N 1
ATOM 1439 C CA . MET A 1 189 ? 2.086 -8.695 11.585 1.00 94.19 189 MET A CA 1
ATOM 1440 C C . MET A 1 189 ? 0.965 -8.154 12.470 1.00 94.19 189 MET A C 1
ATOM 1442 O O . MET A 1 189 ? 0.634 -6.968 12.395 1.00 94.19 189 MET A O 1
ATOM 1446 N N . ASP A 1 190 ? 0.418 -9.009 13.327 1.00 93.25 190 ASP A N 1
ATOM 1447 C CA . ASP A 1 190 ? -0.492 -8.596 14.398 1.00 93.25 190 ASP A CA 1
ATOM 1448 C C . ASP A 1 190 ? 0.299 -7.895 15.531 1.00 93.25 190 ASP A C 1
ATOM 1450 O O . ASP A 1 190 ? 1.528 -8.006 15.595 1.00 93.25 190 ASP A O 1
ATOM 1454 N N . ARG A 1 191 ? -0.381 -7.154 16.415 1.00 88.38 191 ARG A N 1
ATOM 1455 C CA . ARG A 1 191 ? 0.185 -6.301 17.481 1.00 88.38 191 ARG A CA 1
ATOM 1456 C C . ARG A 1 191 ? 1.328 -6.960 18.253 1.00 88.38 191 ARG A C 1
ATOM 1458 O O . ARG A 1 191 ? 2.374 -6.340 18.437 1.00 88.38 191 ARG A O 1
ATOM 1465 N N . ASP A 1 192 ? 1.108 -8.195 18.697 1.00 84.06 192 ASP A N 1
ATOM 1466 C CA . ASP A 1 192 ? 1.993 -8.921 19.615 1.00 84.06 192 ASP A CA 1
ATOM 1467 C C . ASP A 1 192 ? 2.562 -10.215 18.999 1.00 84.06 192 ASP A C 1
ATOM 1469 O O . ASP A 1 192 ? 3.190 -11.022 19.692 1.00 84.06 192 ASP A O 1
ATOM 1473 N N . ALA A 1 193 ? 2.350 -10.439 17.699 1.00 84.88 193 ALA A N 1
ATOM 1474 C CA . ALA A 1 193 ? 2.793 -11.653 17.024 1.00 84.88 193 ALA A CA 1
ATOM 1475 C C . ALA A 1 193 ? 4.268 -11.569 16.599 1.00 84.88 193 ALA A C 1
ATOM 1477 O O . ALA A 1 193 ? 4.734 -10.559 16.070 1.00 84.88 193 ALA A O 1
ATOM 1478 N N . SER A 1 194 ? 5.009 -12.664 16.793 1.00 83.56 194 SER A N 1
ATOM 1479 C CA . SER A 1 194 ? 6.386 -12.796 16.297 1.00 83.56 194 SER A CA 1
ATOM 1480 C C . SER A 1 194 ? 6.461 -13.215 14.831 1.00 83.56 194 SER A C 1
ATOM 1482 O O . SER A 1 194 ? 7.493 -13.015 14.199 1.00 83.56 194 SER A O 1
ATOM 1484 N N . GLU A 1 195 ? 5.386 -13.801 14.306 1.00 87.81 195 GLU A N 1
ATOM 1485 C CA . GLU A 1 195 ? 5.285 -14.312 12.941 1.00 87.81 195 GLU A CA 1
ATOM 1486 C C . GLU A 1 195 ? 4.135 -13.614 12.203 1.00 87.81 195 GLU A C 1
ATOM 1488 O O . GLU A 1 195 ? 3.142 -13.238 12.836 1.00 87.81 195 GLU A O 1
ATOM 1493 N N . PRO A 1 196 ? 4.246 -13.431 10.879 1.00 91.69 196 PRO A N 1
ATOM 1494 C CA . PRO A 1 196 ? 3.177 -12.835 10.095 1.00 91.69 196 PRO A CA 1
ATOM 1495 C C . PRO A 1 196 ? 1.967 -13.764 10.021 1.00 91.69 196 PRO A C 1
ATOM 1497 O O . PRO A 1 196 ? 2.116 -14.958 9.772 1.00 91.69 196 PRO A O 1
ATOM 1500 N N . PHE A 1 197 ? 0.764 -13.204 10.144 1.00 91.31 197 PHE A N 1
ATOM 1501 C CA . PHE A 1 197 ? -0.467 -13.953 9.863 1.00 91.31 197 PHE A CA 1
ATOM 1502 C C . PHE A 1 197 ? -0.721 -14.058 8.351 1.00 91.31 197 PHE A C 1
ATOM 1504 O O . PHE A 1 197 ? -1.395 -14.971 7.883 1.00 91.31 197 PHE A O 1
ATOM 1511 N N . MET A 1 198 ? -0.171 -13.122 7.568 1.00 92.31 198 MET A N 1
ATOM 1512 C CA . MET A 1 198 ? -0.344 -13.077 6.121 1.00 92.31 198 MET A CA 1
ATOM 1513 C C . MET A 1 198 ? 0.854 -12.429 5.435 1.00 92.31 198 MET A C 1
ATOM 1515 O O . MET A 1 198 ? 1.498 -11.524 5.971 1.00 92.31 198 MET A O 1
ATOM 1519 N N . ARG A 1 199 ? 1.146 -12.866 4.211 1.00 93.19 199 ARG A N 1
ATOM 1520 C CA . ARG A 1 199 ? 2.186 -12.282 3.362 1.00 93.19 199 ARG A CA 1
ATOM 1521 C C . ARG A 1 199 ? 1.615 -11.936 1.993 1.00 93.19 199 ARG A C 1
ATOM 1523 O O . ARG A 1 199 ? 0.931 -12.749 1.387 1.00 93.19 199 ARG A O 1
ATOM 1530 N N . ALA A 1 200 ? 1.923 -10.748 1.494 1.00 94.19 200 ALA A N 1
ATOM 1531 C CA . ALA A 1 200 ? 1.675 -10.368 0.110 1.00 94.19 200 ALA A CA 1
ATOM 1532 C C . ALA A 1 200 ? 2.920 -10.687 -0.728 1.00 94.19 200 ALA A C 1
ATOM 1534 O O . ALA A 1 200 ? 4.009 -10.213 -0.404 1.00 94.19 200 ALA A O 1
ATOM 1535 N N . GLU A 1 201 ? 2.775 -11.481 -1.789 1.00 92.38 201 GLU A N 1
ATOM 1536 C CA . GLU A 1 201 ? 3.863 -11.849 -2.704 1.00 92.38 201 GLU A CA 1
ATOM 1537 C C . GLU A 1 201 ? 3.562 -11.369 -4.127 1.00 92.38 201 GLU A C 1
ATOM 1539 O O . GLU A 1 201 ? 2.619 -11.846 -4.763 1.00 92.38 201 GLU A O 1
ATOM 1544 N N . GLY A 1 202 ? 4.365 -10.433 -4.631 1.00 88.75 202 GLY A N 1
ATOM 1545 C CA . GLY A 1 202 ? 4.241 -9.909 -5.993 1.00 88.75 202 GLY A CA 1
ATOM 1546 C C . GLY A 1 202 ? 5.147 -10.622 -7.003 1.00 88.75 202 GLY A C 1
ATOM 1547 O O . GLY A 1 202 ? 5.916 -11.524 -6.650 1.00 88.75 202 GLY A O 1
ATOM 1548 N N . PRO A 1 203 ? 5.080 -10.234 -8.285 1.00 86.62 203 PRO A N 1
ATOM 1549 C CA . PRO A 1 203 ? 5.861 -10.873 -9.332 1.00 86.62 203 PRO A CA 1
ATOM 1550 C C . PRO A 1 203 ? 7.336 -10.454 -9.268 1.00 86.62 203 PRO A C 1
ATOM 1552 O O . PRO A 1 203 ? 7.672 -9.328 -8.928 1.00 86.62 203 PRO A O 1
ATOM 1555 N N . THR A 1 204 ? 8.242 -11.361 -9.633 1.00 77.69 204 THR A N 1
ATOM 1556 C CA . THR A 1 204 ? 9.697 -11.094 -9.704 1.00 77.69 204 THR A CA 1
ATOM 1557 C C . THR A 1 204 ? 10.075 -10.051 -10.764 1.00 77.69 204 THR A C 1
ATOM 1559 O O . THR A 1 204 ? 11.081 -9.352 -10.641 1.00 77.69 204 THR A O 1
ATOM 1562 N N . TRP A 1 205 ? 9.272 -9.969 -11.821 1.00 71.19 205 TRP A N 1
ATOM 1563 C CA . TRP A 1 205 ? 9.463 -9.144 -13.012 1.00 71.19 205 TRP A CA 1
ATOM 1564 C C . TRP A 1 205 ? 8.152 -8.391 -13.311 1.00 71.19 205 TRP A C 1
ATOM 1566 O O . TRP A 1 205 ? 7.107 -8.786 -12.801 1.00 71.19 205 TRP A O 1
ATOM 1576 N N . CYS A 1 206 ? 8.184 -7.343 -14.141 1.00 71.31 206 CYS A N 1
ATOM 1577 C CA . CYS A 1 206 ? 7.029 -6.476 -14.453 1.00 71.31 206 CYS A CA 1
ATOM 1578 C C . CYS A 1 206 ? 6.491 -5.641 -13.274 1.00 71.31 206 CYS A C 1
ATOM 1580 O O . CYS A 1 206 ? 5.306 -5.342 -13.243 1.00 71.31 206 CYS A O 1
ATOM 1582 N N . ILE A 1 207 ? 7.325 -5.245 -12.315 1.00 76.31 207 ILE A N 1
ATOM 1583 C CA . ILE A 1 207 ? 6.960 -4.186 -11.354 1.00 76.31 207 ILE A CA 1
ATOM 1584 C C . ILE A 1 207 ? 7.441 -2.869 -11.952 1.00 76.31 207 ILE A C 1
ATOM 1586 O O . ILE A 1 207 ? 8.537 -2.889 -12.491 1.00 76.31 207 ILE A O 1
ATOM 1590 N N . GLY A 1 208 ? 6.771 -1.727 -11.843 1.00 77.25 208 GLY A N 1
ATOM 1591 C CA . GLY A 1 208 ? 7.401 -0.491 -12.322 1.00 77.25 208 GLY A CA 1
ATOM 1592 C C . GLY A 1 208 ? 7.228 -0.231 -13.822 1.00 77.25 208 GLY A C 1
ATOM 1593 O O . GLY A 1 208 ? 7.113 -1.154 -14.636 1.00 77.25 208 GLY A O 1
ATOM 1594 N N . GLY A 1 209 ? 7.391 1.032 -14.207 1.00 76.44 209 GLY A N 1
ATOM 1595 C CA . GLY A 1 209 ? 7.707 1.432 -15.580 1.00 76.44 209 GLY A CA 1
ATOM 1596 C C . GLY A 1 209 ? 6.561 1.245 -16.579 1.00 76.44 209 GLY A C 1
ATOM 1597 O O . GLY A 1 209 ? 5.389 1.164 -16.227 1.00 76.44 209 GLY A O 1
ATOM 1598 N N . CYS A 1 210 ? 6.893 1.180 -17.872 1.00 75.19 210 CYS A N 1
ATOM 1599 C CA . CYS A 1 210 ? 5.893 1.087 -18.942 1.00 75.19 210 CYS A CA 1
ATOM 1600 C C . CYS A 1 210 ? 5.014 -0.174 -18.882 1.00 75.19 210 CYS A C 1
ATOM 1602 O O . CYS A 1 210 ? 3.941 -0.179 -19.485 1.00 75.19 210 CYS A O 1
ATOM 1604 N N . MET A 1 211 ? 5.450 -1.237 -18.197 1.00 77.88 211 MET A N 1
ATOM 1605 C CA . MET A 1 211 ? 4.647 -2.455 -18.050 1.00 77.88 211 MET A CA 1
ATOM 1606 C C . MET A 1 211 ? 3.377 -2.234 -17.219 1.00 77.88 211 MET A C 1
ATOM 1608 O O . MET A 1 211 ? 2.380 -2.900 -17.488 1.00 77.88 211 MET A O 1
ATOM 1612 N N . GLU A 1 212 ? 3.369 -1.265 -16.300 1.00 77.44 212 GLU A N 1
ATOM 1613 C CA . GLU A 1 212 ? 2.179 -0.893 -15.516 1.00 77.44 212 GLU A CA 1
ATOM 1614 C C . GLU A 1 212 ? 1.030 -0.399 -16.395 1.00 77.44 212 GLU A C 1
ATOM 1616 O O . GLU A 1 212 ? -0.136 -0.642 -16.106 1.00 77.44 212 GLU A O 1
ATOM 1621 N N . LEU A 1 213 ? 1.357 0.230 -17.527 1.00 75.38 213 LEU A N 1
ATOM 1622 C CA . LEU A 1 213 ? 0.360 0.719 -18.478 1.00 75.38 213 LEU A CA 1
ATOM 1623 C C . LEU A 1 213 ? -0.280 -0.405 -19.306 1.00 75.38 213 LEU A C 1
ATOM 1625 O O . LEU A 1 213 ? -1.228 -0.156 -20.046 1.00 75.38 213 LEU A O 1
ATOM 1629 N N . CYS A 1 214 ? 0.272 -1.620 -19.249 1.00 78.06 214 CYS A N 1
ATOM 1630 C CA . CYS A 1 214 ? -0.093 -2.714 -20.147 1.00 78.06 214 CYS A CA 1
ATOM 1631 C C . CYS A 1 214 ? -0.589 -3.966 -19.421 1.00 78.06 214 CYS A C 1
ATOM 1633 O O . CYS A 1 214 ? -1.130 -4.863 -20.070 1.00 78.06 214 CYS A O 1
ATOM 1635 N N . THR A 1 215 ? -0.313 -4.125 -18.126 1.00 83.00 215 THR A N 1
ATOM 1636 C CA . THR A 1 215 ? -0.556 -5.388 -17.421 1.00 83.00 215 THR A CA 1
ATOM 1637 C C . THR A 1 215 ? -0.827 -5.158 -15.944 1.00 83.00 215 THR A C 1
ATOM 1639 O O . THR A 1 215 ? -0.083 -4.443 -15.281 1.00 83.00 215 THR A O 1
ATOM 1642 N N . ASP A 1 216 ? -1.863 -5.827 -15.437 1.00 89.06 216 ASP A N 1
ATOM 1643 C CA . ASP A 1 216 ? -2.190 -5.834 -14.016 1.00 89.06 216 ASP A CA 1
ATOM 1644 C C . ASP A 1 216 ? -1.061 -6.480 -13.202 1.00 89.06 216 ASP A C 1
ATOM 1646 O O . ASP A 1 216 ? -0.570 -7.567 -13.530 1.00 89.06 216 ASP A O 1
ATOM 1650 N N . ILE A 1 217 ? -0.675 -5.845 -12.097 1.00 89.44 217 ILE A N 1
ATOM 1651 C CA . ILE A 1 217 ? 0.374 -6.357 -11.210 1.00 89.44 217 ILE A CA 1
ATOM 1652 C C . ILE A 1 217 ? -0.290 -6.922 -9.964 1.00 89.44 217 ILE A C 1
ATOM 1654 O O . ILE A 1 217 ? -0.843 -6.192 -9.147 1.00 89.44 217 ILE A O 1
ATOM 1658 N N . THR A 1 218 ? -0.241 -8.246 -9.821 1.00 92.50 218 THR A N 1
ATOM 1659 C CA . THR A 1 218 ? -0.919 -8.961 -8.732 1.00 92.50 218 THR A CA 1
ATOM 1660 C C . THR A 1 218 ? 0.057 -9.357 -7.630 1.00 92.50 218 THR A C 1
ATOM 1662 O O . THR A 1 218 ? 0.992 -10.124 -7.861 1.00 92.50 218 THR A O 1
ATOM 1665 N N . PHE A 1 219 ? -0.214 -8.897 -6.415 1.00 93.50 219 PHE A N 1
ATOM 1666 C CA . PHE A 1 219 ? 0.346 -9.408 -5.173 1.00 93.50 219 PHE A CA 1
ATOM 1667 C C . PHE A 1 219 ? -0.625 -10.421 -4.577 1.00 93.50 219 PHE A C 1
ATOM 1669 O O . PHE A 1 219 ? -1.743 -10.085 -4.192 1.00 93.50 219 PHE A O 1
ATOM 1676 N N . ARG A 1 220 ? -0.209 -11.681 -4.498 1.00 93.75 220 ARG A N 1
ATOM 1677 C CA . ARG A 1 220 ? -1.027 -12.751 -3.920 1.00 93.75 220 ARG A CA 1
ATOM 1678 C C . ARG A 1 220 ? -0.931 -12.693 -2.405 1.00 93.75 220 ARG A C 1
ATOM 1680 O O . ARG A 1 220 ? 0.176 -12.654 -1.873 1.00 93.75 220 ARG A O 1
ATOM 1687 N N . LEU A 1 221 ? -2.071 -12.715 -1.724 1.00 93.25 221 LEU A N 1
ATOM 1688 C CA . LEU A 1 221 ? -2.113 -12.833 -0.271 1.00 93.25 221 LEU A CA 1
ATOM 1689 C C . LEU A 1 221 ? -2.044 -14.311 0.091 1.00 93.25 221 LEU A C 1
ATOM 1691 O O . LEU A 1 221 ? -2.926 -15.078 -0.300 1.00 93.25 221 LEU A O 1
ATOM 1695 N N . VAL A 1 222 ? -0.992 -14.705 0.802 1.00 91.44 222 VAL A N 1
ATOM 1696 C CA . VAL A 1 222 ? -0.736 -16.088 1.201 1.00 91.44 222 VAL A CA 1
ATOM 1697 C C . VAL A 1 222 ? -0.634 -16.222 2.714 1.00 91.44 222 VAL A C 1
ATOM 1699 O O . VAL A 1 222 ? -0.074 -15.351 3.386 1.00 91.44 222 VAL A O 1
ATOM 1702 N N . ASN A 1 223 ? -1.151 -17.330 3.244 1.00 87.25 223 ASN A N 1
ATOM 1703 C CA . ASN A 1 223 ? -0.919 -17.719 4.631 1.00 87.25 223 ASN A CA 1
ATOM 1704 C C . ASN A 1 223 ? 0.494 -18.331 4.763 1.00 87.25 223 ASN A C 1
ATOM 1706 O O . ASN A 1 223 ? 0.783 -19.309 4.072 1.00 87.25 223 ASN A O 1
ATOM 1710 N N . PRO A 1 224 ? 1.386 -17.796 5.619 1.00 80.81 224 PRO A N 1
ATOM 1711 C CA . PRO A 1 224 ? 2.742 -18.319 5.797 1.00 80.81 224 PRO A CA 1
ATOM 1712 C C . PRO A 1 224 ? 2.804 -19.766 6.306 1.00 80.81 224 PRO A C 1
ATOM 1714 O O . PRO A 1 224 ? 3.810 -20.443 6.076 1.00 80.81 224 PRO A O 1
ATOM 1717 N N . GLU A 1 225 ? 1.759 -20.241 6.990 1.00 73.56 225 GLU A N 1
ATOM 1718 C CA . GLU A 1 225 ? 1.684 -21.613 7.505 1.00 73.56 225 GLU A CA 1
ATOM 1719 C C . GLU A 1 225 ? 1.335 -22.640 6.415 1.00 73.56 225 GLU A C 1
ATOM 1721 O O . GLU A 1 225 ? 1.807 -23.783 6.454 1.00 73.56 225 GLU A O 1
ATOM 1726 N N . ASP A 1 226 ? 0.566 -22.226 5.405 1.00 71.50 226 ASP A N 1
ATOM 1727 C CA . ASP A 1 226 ? 0.097 -23.096 4.333 1.00 71.50 226 ASP A CA 1
ATOM 1728 C C . ASP A 1 226 ? 1.146 -23.216 3.220 1.00 71.50 226 ASP A C 1
ATOM 1730 O O . ASP A 1 226 ? 1.614 -22.239 2.635 1.00 71.50 226 ASP A O 1
ATOM 1734 N N . LYS A 1 227 ? 1.536 -24.452 2.891 1.00 54.19 227 LYS A N 1
ATOM 1735 C CA . LYS A 1 227 ? 2.510 -24.734 1.825 1.00 54.19 227 LYS A CA 1
ATOM 1736 C C . LYS A 1 227 ? 1.805 -25.214 0.555 1.00 54.19 227 LYS A C 1
ATOM 1738 O O . LYS A 1 227 ? 1.213 -26.290 0.555 1.00 54.19 227 LYS A O 1
ATOM 1743 N N . GLY A 1 228 ? 1.954 -24.472 -0.546 1.00 57.81 228 GLY A N 1
ATOM 1744 C CA . GLY A 1 228 ? 1.521 -24.862 -1.900 1.00 57.81 228 GLY A CA 1
ATOM 1745 C C . GLY A 1 228 ? 0.571 -23.858 -2.569 1.00 57.81 228 GLY A C 1
ATOM 1746 O O . GLY A 1 228 ? 0.316 -22.791 -2.025 1.00 57.81 228 GLY A O 1
ATOM 1747 N N . ASP A 1 229 ? 0.019 -24.210 -3.737 1.00 51.69 229 ASP A N 1
ATOM 1748 C CA . ASP A 1 229 ? -0.912 -23.355 -4.511 1.00 51.69 229 ASP A CA 1
ATOM 1749 C C . ASP A 1 229 ? -2.258 -23.093 -3.797 1.00 51.69 229 ASP A C 1
ATOM 1751 O O . ASP A 1 229 ? -2.995 -22.185 -4.170 1.00 51.69 229 ASP A O 1
ATOM 1755 N N . HIS A 1 230 ? -2.573 -23.852 -2.740 1.00 50.47 230 HIS A N 1
ATOM 1756 C CA . HIS A 1 230 ? -3.744 -23.636 -1.879 1.00 50.47 230 HIS A CA 1
ATOM 1757 C C . HIS A 1 230 ? -3.541 -22.546 -0.814 1.00 50.47 230 HIS A C 1
ATOM 1759 O O . HIS A 1 230 ? -4.471 -22.261 -0.069 1.00 50.47 230 HIS A O 1
ATOM 1765 N N . ALA A 1 231 ? -2.350 -21.943 -0.733 1.00 66.25 231 ALA A N 1
ATOM 1766 C CA . ALA A 1 231 ? -2.044 -20.914 0.258 1.00 66.25 231 ALA A CA 1
ATOM 1767 C C . ALA A 1 231 ? -2.626 -19.536 -0.093 1.00 66.25 231 ALA A C 1
ATOM 1769 O O . ALA A 1 231 ? -2.665 -18.668 0.776 1.00 66.25 231 ALA A O 1
ATOM 1770 N N . GLN A 1 232 ? -3.048 -19.308 -1.346 1.00 83.31 232 GLN A N 1
ATOM 1771 C CA . GLN A 1 232 ? -3.610 -18.021 -1.751 1.00 83.31 232 GLN A CA 1
ATOM 1772 C C . GLN A 1 232 ? -5.026 -17.852 -1.193 1.00 83.31 232 GLN A C 1
ATOM 1774 O O . GLN A 1 232 ? -5.953 -18.562 -1.578 1.00 83.31 232 GLN A O 1
ATOM 1779 N N . VAL A 1 233 ? -5.182 -16.861 -0.323 1.00 88.81 233 VAL A N 1
ATOM 1780 C CA . VAL A 1 233 ? -6.436 -16.542 0.372 1.00 88.81 233 VAL A CA 1
ATOM 1781 C C . VAL A 1 233 ? -7.076 -15.244 -0.125 1.00 88.81 233 VAL A C 1
ATOM 1783 O O . VAL A 1 233 ? -8.256 -15.014 0.111 1.00 88.81 233 VAL A O 1
ATOM 1786 N N . GLY A 1 234 ? -6.321 -14.419 -0.850 1.00 92.38 234 GLY A N 1
ATOM 1787 C CA . GLY A 1 234 ? -6.776 -13.154 -1.424 1.00 92.38 234 GLY A CA 1
ATOM 1788 C C . GLY A 1 234 ? -5.737 -12.569 -2.380 1.00 92.38 234 GLY A C 1
ATOM 1789 O O . GLY A 1 234 ? -4.770 -13.244 -2.755 1.00 92.38 234 GLY A O 1
ATOM 1790 N N . GLN A 1 235 ? -5.916 -11.314 -2.785 1.00 94.94 235 GLN A N 1
ATOM 1791 C CA . GLN A 1 235 ? -4.961 -10.622 -3.655 1.00 94.94 235 GLN A CA 1
ATOM 1792 C C . GLN A 1 235 ? -5.086 -9.099 -3.587 1.00 94.94 235 GLN A C 1
ATOM 1794 O O . GLN A 1 235 ? -6.157 -8.560 -3.334 1.00 94.94 235 GLN A O 1
ATOM 1799 N N . ILE A 1 236 ? -3.982 -8.412 -3.860 1.00 95.69 236 ILE A N 1
ATOM 1800 C CA . ILE A 1 236 ? -3.924 -6.976 -4.123 1.00 95.69 236 ILE A CA 1
ATOM 1801 C C . ILE A 1 236 ? -3.462 -6.824 -5.568 1.00 95.69 236 ILE A C 1
ATOM 1803 O O . ILE A 1 236 ? -2.380 -7.279 -5.928 1.00 95.69 236 ILE A O 1
ATOM 1807 N N . VAL A 1 237 ? -4.279 -6.212 -6.410 1.00 94.06 237 VAL A N 1
ATOM 1808 C CA . VAL A 1 237 ? -4.014 -6.045 -7.837 1.00 94.06 237 VAL A CA 1
ATOM 1809 C C . VAL A 1 237 ? -3.875 -4.563 -8.125 1.00 94.06 237 VAL A C 1
ATOM 1811 O O . VAL A 1 237 ? -4.835 -3.823 -7.945 1.00 94.06 237 VAL A O 1
ATOM 1814 N N . LYS A 1 238 ? -2.709 -4.125 -8.597 1.00 91.38 238 LYS A N 1
ATOM 1815 C CA . LYS A 1 238 ? -2.589 -2.829 -9.265 1.00 91.38 238 LYS A CA 1
ATOM 1816 C C . LYS A 1 238 ? -3.201 -2.973 -10.660 1.00 91.38 238 LYS A C 1
ATOM 1818 O O . LYS A 1 238 ? -2.691 -3.760 -11.460 1.00 91.38 238 LYS A O 1
ATOM 1823 N N . GLU A 1 239 ? -4.314 -2.289 -10.910 1.00 89.19 239 GLU A N 1
ATOM 1824 C CA . GLU A 1 239 ? -5.042 -2.361 -12.182 1.00 89.19 239 GLU A CA 1
ATOM 1825 C C . GLU A 1 239 ? -4.314 -1.528 -13.245 1.00 89.19 239 GLU A C 1
ATOM 1827 O O . GLU A 1 239 ? -4.011 -0.359 -13.018 1.00 89.19 239 GLU A O 1
ATOM 1832 N N . ALA A 1 240 ? -4.084 -2.115 -14.418 1.00 84.62 240 ALA A N 1
ATOM 1833 C CA . ALA A 1 240 ? -3.622 -1.390 -15.590 1.00 84.62 240 ALA A CA 1
ATOM 1834 C C . ALA A 1 240 ? -4.729 -0.459 -16.128 1.00 84.62 240 ALA A C 1
ATOM 1836 O O . ALA A 1 240 ? -5.930 -0.750 -15.990 1.00 84.62 240 ALA A O 1
ATOM 1837 N N . PRO A 1 241 ? -4.359 0.639 -16.805 1.00 79.88 241 PRO A N 1
ATOM 1838 C CA . PRO A 1 241 ? -5.321 1.577 -17.355 1.00 79.88 241 PRO A CA 1
ATOM 1839 C C . PRO A 1 241 ? -6.139 0.907 -18.461 1.00 79.88 241 PRO A C 1
ATOM 1841 O O . PRO A 1 241 ? -5.599 0.371 -19.429 1.00 79.88 241 PRO A O 1
ATOM 1844 N N . LYS A 1 242 ? -7.470 0.969 -18.350 1.00 78.38 242 LYS A N 1
ATOM 1845 C CA . LYS A 1 242 ? -8.386 0.289 -19.290 1.00 78.38 242 LYS A CA 1
ATOM 1846 C C . LYS A 1 242 ? -8.690 1.114 -20.537 1.00 78.38 242 LYS A C 1
ATOM 1848 O O . LYS A 1 242 ? -9.003 0.555 -21.584 1.00 78.38 242 LYS A O 1
ATOM 1853 N N . ASP A 1 243 ? -8.560 2.434 -20.433 1.00 76.25 243 ASP A N 1
ATOM 1854 C CA . ASP A 1 243 ? -8.868 3.382 -21.501 1.00 76.25 243 ASP A CA 1
ATOM 1855 C C . ASP A 1 243 ? -7.731 4.387 -21.696 1.00 76.25 243 ASP A C 1
ATOM 1857 O O . ASP A 1 243 ? -6.970 4.690 -20.778 1.00 76.25 243 ASP A O 1
ATOM 1861 N N . PHE A 1 244 ? -7.668 5.001 -22.878 1.00 65.56 244 PHE A N 1
ATOM 1862 C CA . PHE A 1 244 ? -6.641 5.992 -23.215 1.00 65.56 244 PHE A CA 1
ATOM 1863 C C . PHE A 1 244 ? -6.591 7.182 -22.239 1.00 65.56 244 PHE A C 1
ATOM 186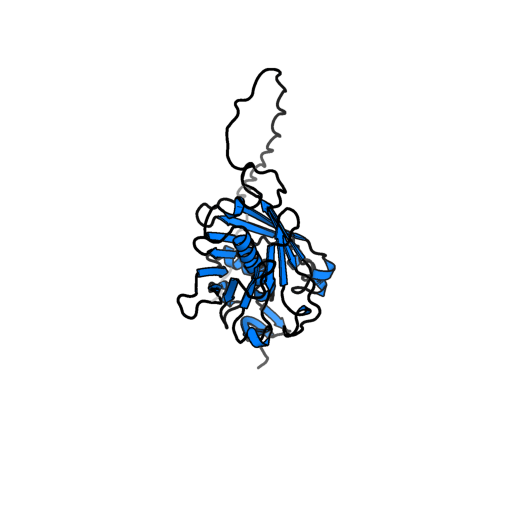5 O O . PHE A 1 244 ? -5.512 7.672 -21.919 1.00 65.56 244 PHE A O 1
ATOM 1872 N N . CYS A 1 245 ? -7.743 7.628 -21.722 1.00 66.94 245 CYS A N 1
ATOM 1873 C CA . CYS A 1 245 ? -7.790 8.672 -20.695 1.00 66.94 245 CYS A CA 1
ATOM 1874 C C . CYS A 1 245 ? -7.143 8.226 -19.379 1.00 66.94 245 CYS A C 1
ATOM 1876 O O . CYS A 1 245 ? -6.446 9.024 -18.761 1.00 66.94 245 CYS A O 1
ATOM 1878 N N . GLN A 1 246 ? -7.341 6.967 -18.977 1.00 66.62 246 GLN A N 1
ATOM 1879 C CA . GLN A 1 246 ? -6.718 6.407 -17.776 1.00 66.62 246 GLN A CA 1
ATOM 1880 C C . GLN A 1 246 ? -5.208 6.277 -17.978 1.00 66.62 246 GLN A C 1
ATOM 1882 O O . GLN A 1 246 ? -4.444 6.729 -17.137 1.00 66.62 246 GLN A O 1
ATOM 1887 N N . MET A 1 247 ? -4.783 5.796 -19.149 1.00 64.50 247 MET A N 1
ATOM 1888 C CA . MET A 1 247 ? -3.368 5.683 -19.504 1.00 64.50 247 MET A CA 1
ATOM 1889 C C . MET A 1 247 ? -2.673 7.049 -19.501 1.00 64.50 247 MET A C 1
ATOM 1891 O O . MET A 1 247 ? -1.562 7.177 -18.998 1.00 64.50 247 MET A O 1
ATOM 1895 N N . LEU A 1 248 ? -3.322 8.091 -20.036 1.00 64.75 248 LEU A N 1
ATOM 1896 C CA . LEU A 1 248 ? -2.798 9.456 -19.983 1.00 64.75 248 LEU A CA 1
ATOM 1897 C C . LEU A 1 248 ? -2.740 9.992 -18.554 1.00 64.75 248 LEU A C 1
ATOM 1899 O O . LEU A 1 248 ? -1.763 10.648 -18.203 1.00 64.75 248 LEU A O 1
ATOM 1903 N N . GLN A 1 249 ? -3.766 9.743 -17.742 1.00 65.38 249 GLN A N 1
ATOM 1904 C CA . GLN A 1 249 ? -3.797 10.174 -16.349 1.00 65.38 249 GLN A CA 1
ATOM 1905 C C . GLN A 1 249 ? -2.678 9.505 -15.544 1.00 65.38 249 GLN A C 1
ATOM 1907 O O . GLN A 1 249 ? -1.907 10.197 -14.894 1.00 65.38 249 GLN A O 1
ATOM 1912 N N . GLU A 1 250 ? -2.515 8.194 -15.648 1.00 65.69 250 GLU A N 1
ATOM 1913 C CA . GLU A 1 250 ? -1.455 7.453 -14.955 1.00 65.69 250 GLU A CA 1
ATOM 1914 C C . GLU A 1 250 ? -0.062 7.863 -15.455 1.00 65.69 250 GLU A C 1
ATOM 1916 O O . GLU A 1 250 ? 0.815 8.175 -14.657 1.00 65.69 250 GLU A O 1
ATOM 1921 N N . ALA A 1 251 ? 0.131 8.024 -16.768 1.00 61.97 251 ALA A N 1
ATOM 1922 C CA . ALA A 1 251 ? 1.415 8.464 -17.320 1.00 61.97 251 ALA A CA 1
ATOM 1923 C C . ALA A 1 251 ? 1.787 9.922 -16.981 1.00 61.97 251 ALA A C 1
ATOM 1925 O O . ALA A 1 251 ? 2.965 10.273 -17.036 1.00 61.97 251 ALA A O 1
ATOM 1926 N N . SER A 1 252 ? 0.805 10.787 -16.694 1.00 57.75 252 SER A N 1
ATOM 1927 C CA . SER A 1 252 ? 1.032 12.220 -16.426 1.00 57.75 252 SER A CA 1
ATOM 1928 C C . SER A 1 252 ? 0.961 12.604 -14.953 1.00 57.75 252 SER A C 1
ATOM 1930 O O . SER A 1 252 ? 1.595 13.578 -14.559 1.00 57.75 252 SER A O 1
ATOM 1932 N N . THR A 1 253 ? 0.187 11.869 -14.159 1.00 57.34 253 THR A N 1
ATOM 1933 C CA . THR A 1 253 ? -0.116 12.197 -12.762 1.00 57.34 253 THR A CA 1
ATOM 1934 C C . THR A 1 253 ? 0.127 11.039 -11.797 1.00 57.34 253 THR A C 1
ATOM 1936 O O . THR A 1 253 ? -0.130 11.217 -10.615 1.00 57.34 253 THR A O 1
ATOM 1939 N N . GLN A 1 254 ? 0.605 9.883 -12.287 1.00 59.97 254 GLN A N 1
ATOM 1940 C CA . GLN A 1 254 ? 0.916 8.688 -11.483 1.00 59.97 254 GLN A CA 1
ATOM 1941 C C . GLN A 1 254 ? -0.252 8.240 -10.587 1.00 59.97 254 GLN A C 1
ATOM 1943 O O . GLN A 1 254 ? -0.046 7.775 -9.481 1.00 59.97 254 GLN A O 1
ATOM 1948 N N . ALA A 1 255 ? -1.494 8.427 -11.047 1.00 70.06 255 ALA A N 1
ATOM 1949 C CA . ALA A 1 255 ? -2.696 8.130 -10.273 1.00 70.06 255 ALA A CA 1
ATOM 1950 C C . ALA A 1 255 ? -3.014 6.628 -10.273 1.00 70.06 255 ALA A C 1
ATOM 1952 O O . ALA A 1 255 ? -3.746 6.156 -11.147 1.00 70.06 255 ALA A O 1
ATOM 1953 N N . ASP A 1 256 ? -2.499 5.893 -9.296 1.00 81.19 256 ASP A N 1
ATOM 1954 C CA . ASP A 1 256 ? -2.632 4.443 -9.262 1.00 81.19 256 ASP A CA 1
ATOM 1955 C C . ASP A 1 256 ? -4.015 3.959 -8.799 1.00 81.19 256 ASP A C 1
ATOM 1957 O O . ASP A 1 256 ? -4.718 4.582 -7.990 1.00 81.19 256 ASP A O 1
ATOM 1961 N N . ARG A 1 257 ? -4.435 2.810 -9.343 1.00 89.56 257 ARG A N 1
ATOM 1962 C CA . ARG A 1 257 ? -5.659 2.106 -8.943 1.00 89.56 257 ARG A CA 1
ATOM 1963 C C . ARG A 1 257 ? -5.321 0.719 -8.434 1.00 89.56 257 ARG A C 1
ATOM 1965 O O . ARG A 1 257 ? -4.655 -0.053 -9.120 1.00 89.56 257 ARG A O 1
ATOM 1972 N N . PHE A 1 258 ? -5.864 0.377 -7.273 1.00 93.44 258 PHE A N 1
ATOM 1973 C CA . PHE A 1 258 ? -5.716 -0.952 -6.696 1.00 93.44 258 PHE A CA 1
ATOM 1974 C C . PHE A 1 258 ? -7.074 -1.603 -6.472 1.00 93.44 258 PHE A C 1
ATOM 1976 O O . PHE A 1 258 ? -8.027 -0.965 -6.031 1.00 93.44 258 PHE A O 1
ATOM 1983 N N . LEU A 1 259 ? -7.146 -2.902 -6.720 1.00 95.25 259 LEU A N 1
ATOM 1984 C CA . LEU A 1 259 ? -8.231 -3.777 -6.319 1.00 95.25 259 LEU A CA 1
ATOM 1985 C C . LEU A 1 259 ? -7.712 -4.700 -5.216 1.00 95.25 259 LEU A C 1
ATOM 1987 O O . LEU A 1 259 ? -6.765 -5.453 -5.420 1.00 95.25 259 LEU A O 1
ATOM 1991 N N . VAL A 1 260 ? -8.337 -4.647 -4.049 1.00 96.12 260 VAL A N 1
ATOM 1992 C CA . VAL A 1 260 ? -8.003 -5.473 -2.889 1.00 96.12 260 VAL A CA 1
ATOM 1993 C C . VAL A 1 260 ? -9.111 -6.490 -2.686 1.00 96.12 260 VAL A C 1
ATOM 1995 O O . VAL A 1 260 ? -10.268 -6.121 -2.503 1.00 96.12 260 VAL A O 1
ATOM 1998 N N . GLU A 1 261 ? -8.757 -7.767 -2.707 1.00 95.12 261 GLU A N 1
ATOM 1999 C CA . GLU A 1 261 ? -9.655 -8.889 -2.465 1.00 95.12 261 GLU A CA 1
ATOM 2000 C C . GLU A 1 261 ? -9.241 -9.584 -1.169 1.00 95.12 261 GLU A C 1
ATOM 2002 O O . GLU A 1 261 ? -8.167 -10.186 -1.076 1.00 95.12 261 GLU A O 1
ATOM 2007 N N . PHE A 1 262 ? -10.098 -9.464 -0.158 1.00 92.44 262 PHE A N 1
ATOM 2008 C CA . PHE A 1 262 ? -9.866 -10.006 1.174 1.00 92.44 262 PHE A CA 1
ATOM 2009 C C . PHE A 1 262 ? -10.213 -11.496 1.239 1.00 92.44 262 PHE A C 1
ATOM 2011 O O . PHE A 1 262 ? -11.134 -11.949 0.547 1.00 92.44 262 PHE A O 1
ATOM 2018 N N . PRO A 1 263 ? -9.562 -12.249 2.139 1.00 89.69 263 PRO A N 1
ATOM 2019 C CA . PRO A 1 263 ? -9.995 -13.593 2.485 1.00 89.69 263 PRO A CA 1
ATOM 2020 C C . PRO A 1 263 ? -11.429 -13.635 3.009 1.00 89.69 263 PRO A C 1
ATOM 2022 O O . PRO A 1 263 ? -11.904 -12.732 3.706 1.00 89.69 263 PRO A O 1
ATOM 2025 N N . ALA A 1 264 ? -12.123 -14.730 2.698 1.00 76.75 264 ALA A N 1
ATOM 2026 C CA . ALA A 1 264 ? -13.461 -14.978 3.207 1.00 76.75 264 ALA A CA 1
ATOM 2027 C C . ALA A 1 264 ? -13.397 -15.186 4.731 1.00 76.75 264 ALA A C 1
ATOM 2029 O O . ALA A 1 264 ? -13.017 -16.262 5.187 1.00 76.75 264 ALA A O 1
ATOM 2030 N N . SER A 1 265 ? -13.840 -14.182 5.499 1.00 77.88 265 SER A N 1
ATOM 2031 C CA . SER A 1 265 ? -13.878 -14.122 6.981 1.00 77.88 265 SER A CA 1
ATOM 2032 C C . SER A 1 265 ? -12.687 -13.446 7.679 1.00 77.88 265 SER A C 1
ATOM 2034 O O . SER A 1 265 ? -12.397 -13.761 8.829 1.00 77.88 265 SER A O 1
ATOM 2036 N N . GLU A 1 266 ? -12.030 -12.492 7.020 1.00 86.31 266 GLU A N 1
ATOM 2037 C CA . GLU A 1 266 ? -10.994 -11.665 7.655 1.00 86.31 266 GLU A CA 1
ATOM 2038 C C . GLU A 1 266 ? -11.575 -10.621 8.628 1.00 86.31 266 GLU A C 1
ATOM 2040 O O . GLU A 1 266 ? -12.584 -9.980 8.299 1.00 86.31 266 GLU A O 1
ATOM 2045 N N . THR A 1 267 ? -10.929 -10.423 9.786 1.00 90.94 267 THR A N 1
ATOM 2046 C CA . THR A 1 267 ? -11.339 -9.418 10.790 1.00 90.94 267 THR A CA 1
ATOM 2047 C C . THR A 1 267 ? -11.174 -8.000 10.247 1.00 90.94 267 THR A C 1
ATOM 2049 O O . THR A 1 267 ? -10.345 -7.740 9.374 1.00 90.94 267 THR A O 1
ATOM 2052 N N . GLU A 1 268 ? -11.944 -7.040 10.755 1.00 91.88 268 GLU A N 1
ATOM 2053 C CA . GLU A 1 268 ? -11.879 -5.650 10.297 1.00 91.88 268 GLU A CA 1
ATOM 2054 C C . GLU A 1 268 ? -10.499 -5.015 10.538 1.00 91.88 268 GLU A C 1
ATOM 2056 O O . GLU A 1 268 ? -10.008 -4.242 9.714 1.00 91.88 268 GLU A O 1
ATOM 2061 N N . GLU A 1 269 ? -9.840 -5.400 11.628 1.00 92.69 269 GLU A N 1
ATOM 2062 C CA . GLU A 1 269 ? -8.477 -4.993 11.973 1.00 92.69 269 GLU A CA 1
ATOM 2063 C C . GLU A 1 269 ? -7.454 -5.523 10.959 1.00 92.69 269 GLU A C 1
ATOM 2065 O O . GLU A 1 269 ? -6.618 -4.770 10.452 1.00 92.69 269 GLU A O 1
ATOM 2070 N N . HIS A 1 270 ? -7.560 -6.796 10.576 1.00 93.31 270 HIS A N 1
ATOM 2071 C CA . HIS A 1 270 ? -6.705 -7.373 9.542 1.00 93.31 270 HIS A CA 1
ATOM 2072 C C . HIS A 1 270 ? -7.009 -6.805 8.151 1.00 93.31 270 HIS A 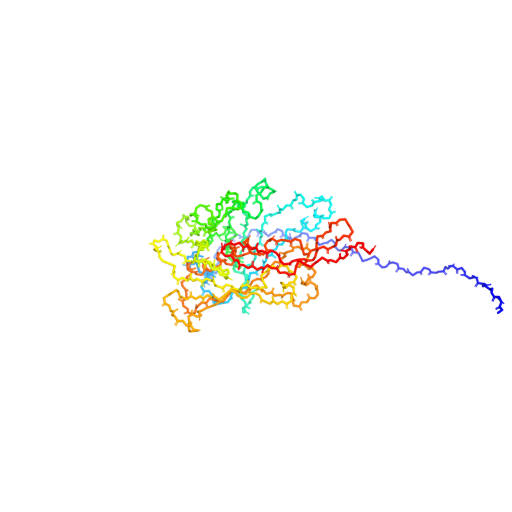C 1
ATOM 2074 O O . HIS A 1 270 ? -6.086 -6.604 7.361 1.00 93.31 270 HIS A O 1
ATOM 2080 N N . ARG A 1 271 ? -8.264 -6.449 7.845 1.00 94.19 271 ARG A N 1
ATOM 2081 C CA . ARG A 1 271 ? -8.600 -5.711 6.613 1.00 94.19 271 ARG A CA 1
ATOM 2082 C C . ARG A 1 271 ? -7.890 -4.359 6.564 1.00 94.19 271 ARG A C 1
ATOM 2084 O O . ARG A 1 271 ? -7.389 -3.981 5.506 1.00 94.19 271 ARG A O 1
ATOM 2091 N N . ALA A 1 272 ? -7.784 -3.659 7.694 1.00 95.19 272 ALA A N 1
ATOM 2092 C CA . ALA A 1 272 ? -7.005 -2.426 7.782 1.00 95.19 272 ALA A CA 1
ATOM 2093 C C . ALA A 1 272 ? -5.507 -2.671 7.533 1.00 95.19 272 ALA A C 1
ATOM 2095 O O . ALA A 1 272 ? -4.874 -1.884 6.830 1.00 95.19 272 ALA A O 1
ATOM 2096 N N . LEU A 1 273 ? -4.948 -3.783 8.027 1.00 96.38 273 LEU A N 1
ATOM 2097 C CA . LEU A 1 273 ? -3.564 -4.188 7.739 1.00 96.38 273 LEU A CA 1
ATOM 2098 C C . LEU A 1 273 ? -3.351 -4.545 6.258 1.00 96.38 273 LEU A C 1
ATOM 2100 O O . LEU A 1 273 ? -2.330 -4.173 5.685 1.00 96.38 273 LEU A O 1
ATOM 2104 N N . ILE A 1 274 ? -4.314 -5.196 5.604 1.00 96.00 274 ILE A N 1
ATOM 2105 C CA . ILE A 1 274 ? -4.256 -5.499 4.164 1.00 96.00 274 ILE A CA 1
ATOM 2106 C C . ILE A 1 274 ? -4.360 -4.212 3.326 1.00 96.00 274 ILE A C 1
ATOM 2108 O O . ILE A 1 274 ? -3.635 -4.054 2.345 1.00 96.00 274 ILE A O 1
ATOM 2112 N N . LEU A 1 275 ? -5.196 -3.247 3.725 1.00 96.19 275 LEU A N 1
ATOM 2113 C CA . LEU A 1 275 ? -5.227 -1.919 3.098 1.00 96.19 275 LEU A CA 1
ATOM 2114 C C . LEU A 1 275 ? -3.905 -1.169 3.293 1.00 96.19 275 LEU A C 1
ATOM 2116 O O . LEU A 1 275 ? -3.362 -0.612 2.342 1.00 96.19 275 LEU A O 1
ATOM 2120 N N . ALA A 1 276 ? -3.347 -1.206 4.504 1.00 96.31 276 ALA A N 1
ATOM 2121 C CA . ALA A 1 276 ? -2.028 -0.655 4.791 1.00 96.31 276 ALA A CA 1
ATOM 2122 C C . ALA A 1 276 ? -0.935 -1.317 3.932 1.00 96.31 276 ALA A C 1
ATOM 2124 O O . ALA A 1 276 ? -0.017 -0.637 3.482 1.00 96.31 276 ALA A O 1
ATOM 2125 N N . ASN A 1 277 ? -1.057 -2.614 3.636 1.00 96.19 277 A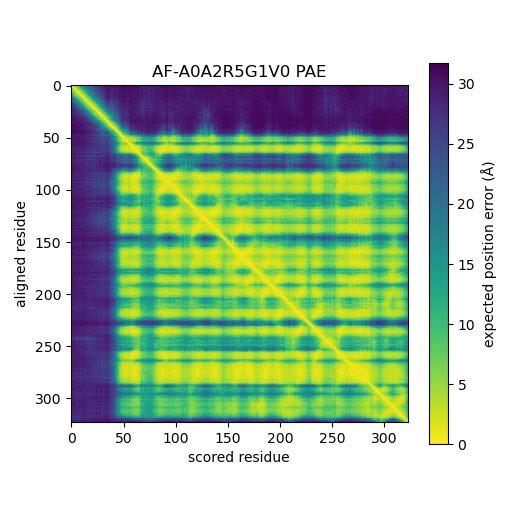SN A N 1
ATOM 2126 C CA . ASN A 1 277 ? -0.157 -3.321 2.727 1.00 96.19 277 ASN A CA 1
ATOM 2127 C C . ASN A 1 277 ? -0.223 -2.753 1.307 1.00 96.19 277 ASN A C 1
ATOM 2129 O O . ASN A 1 277 ? 0.825 -2.475 0.731 1.00 96.19 277 ASN A O 1
ATOM 2133 N N . ALA A 1 278 ? -1.429 -2.498 0.787 1.00 95.44 278 ALA A N 1
ATOM 2134 C CA . ALA A 1 278 ? -1.608 -1.863 -0.516 1.00 95.44 278 ALA A CA 1
ATOM 2135 C C . ALA A 1 278 ? -0.983 -0.457 -0.559 1.00 95.44 278 ALA A C 1
ATOM 2137 O O . ALA A 1 278 ? -0.236 -0.159 -1.487 1.00 95.44 278 ALA A O 1
ATOM 2138 N N . PHE A 1 279 ? -1.197 0.371 0.472 1.00 94.00 279 PHE A N 1
ATOM 2139 C CA . PHE A 1 279 ? -0.568 1.696 0.544 1.00 94.00 279 PHE A CA 1
ATOM 2140 C C . PHE A 1 279 ? 0.957 1.606 0.625 1.00 94.00 279 PHE A C 1
ATOM 2142 O O . PHE A 1 279 ? 1.659 2.314 -0.087 1.00 94.00 279 PHE A O 1
ATOM 2149 N N . LEU A 1 280 ? 1.504 0.724 1.467 1.00 92.19 280 LEU A N 1
ATOM 2150 C CA . LEU A 1 280 ? 2.953 0.555 1.567 1.00 92.19 280 LEU A CA 1
ATOM 2151 C C . LEU A 1 280 ? 3.554 0.039 0.250 1.00 92.19 280 LEU A C 1
ATOM 2153 O O . LEU A 1 280 ? 4.645 0.470 -0.120 1.00 92.19 280 LEU A O 1
ATOM 2157 N N . ALA A 1 281 ? 2.856 -0.855 -0.456 1.00 90.62 281 ALA A N 1
ATOM 2158 C CA . ALA A 1 281 ? 3.260 -1.333 -1.773 1.00 90.62 281 ALA A CA 1
ATOM 2159 C C . ALA A 1 281 ? 3.311 -0.193 -2.800 1.00 90.62 281 ALA A C 1
ATOM 2161 O O . ALA A 1 281 ? 4.264 -0.143 -3.574 1.00 90.62 281 ALA A O 1
ATOM 2162 N N . ASP A 1 282 ? 2.350 0.732 -2.758 1.00 88.50 282 ASP A N 1
ATOM 2163 C CA . ASP A 1 282 ? 2.326 1.940 -3.586 1.00 88.50 282 ASP A CA 1
ATOM 2164 C C . ASP A 1 282 ? 3.600 2.783 -3.407 1.00 88.50 282 ASP A C 1
ATOM 2166 O O . ASP A 1 282 ? 4.426 2.885 -4.323 1.00 88.50 282 ASP A O 1
ATOM 2170 N N . TYR A 1 283 ? 3.860 3.216 -2.166 1.00 85.19 283 TYR A N 1
ATOM 2171 C CA . TYR A 1 283 ? 5.071 3.963 -1.794 1.00 85.19 283 TYR A CA 1
ATOM 2172 C C . TYR A 1 283 ? 6.377 3.222 -2.136 1.00 85.19 283 TYR A C 1
ATOM 2174 O O . TYR A 1 283 ? 7.391 3.839 -2.458 1.00 85.19 283 TYR A O 1
ATOM 2182 N N . MET A 1 284 ? 6.411 1.891 -2.014 1.00 82.12 284 MET A N 1
ATOM 2183 C CA . MET A 1 284 ? 7.648 1.120 -2.192 1.00 82.12 284 MET A CA 1
ATOM 2184 C C . MET A 1 284 ? 7.955 0.753 -3.641 1.00 82.12 284 MET A C 1
ATOM 2186 O O . MET A 1 284 ? 9.130 0.693 -4.011 1.00 82.12 284 MET A O 1
ATOM 2190 N N . PHE A 1 285 ? 6.934 0.430 -4.431 1.00 82.50 285 PHE A N 1
ATOM 2191 C CA . PHE A 1 285 ? 7.112 -0.215 -5.730 1.00 82.50 285 PHE A CA 1
ATOM 2192 C C . PHE A 1 285 ? 6.679 0.649 -6.910 1.00 82.50 285 PHE A C 1
ATOM 2194 O O . PHE A 1 285 ? 7.197 0.427 -8.007 1.00 82.50 285 PHE A O 1
ATOM 2201 N N . PHE A 1 286 ? 5.785 1.617 -6.694 1.00 80.25 286 PHE A N 1
ATOM 2202 C CA . PHE A 1 286 ? 5.056 2.279 -7.775 1.00 80.25 286 PHE A CA 1
ATOM 2203 C C . PHE A 1 286 ? 5.259 3.796 -7.841 1.00 80.25 286 PHE A C 1
ATOM 2205 O O . PHE A 1 286 ? 5.258 4.355 -8.933 1.00 80.25 286 PHE A O 1
ATOM 2212 N N . GLU A 1 287 ? 5.630 4.452 -6.739 1.00 73.31 287 GLU A N 1
ATOM 2213 C CA . GLU A 1 287 ? 5.985 5.883 -6.776 1.00 73.31 287 GLU A CA 1
ATOM 2214 C C . GLU A 1 287 ? 7.299 6.194 -7.525 1.00 73.31 287 GLU A C 1
ATOM 2216 O O . GLU A 1 287 ? 7.609 7.341 -7.855 1.00 73.31 287 GLU A O 1
ATOM 2221 N N . SER A 1 288 ? 8.112 5.178 -7.829 1.00 60.03 288 SER A N 1
ATOM 2222 C CA . SER A 1 288 ? 9.463 5.374 -8.358 1.00 60.03 288 SER A CA 1
ATOM 2223 C C . SER A 1 288 ? 9.549 5.258 -9.885 1.00 60.03 288 SER A C 1
ATOM 2225 O O . SER A 1 288 ? 9.813 4.192 -10.439 1.00 60.03 288 SER A O 1
ATOM 2227 N N . GLY A 1 289 ? 9.485 6.406 -10.569 1.00 58.75 289 GLY A N 1
ATOM 2228 C CA . GLY A 1 289 ? 10.137 6.569 -11.872 1.00 58.75 289 GLY A CA 1
ATOM 2229 C C . GLY A 1 289 ? 9.383 7.396 -12.908 1.00 58.75 289 GLY A C 1
ATOM 2230 O O . GLY A 1 289 ? 8.227 7.151 -13.227 1.00 58.75 289 GLY A O 1
ATOM 2231 N N . ASN A 1 290 ? 10.103 8.324 -13.544 1.00 64.06 290 ASN A N 1
ATOM 2232 C CA . ASN A 1 290 ? 9.670 8.873 -14.826 1.00 64.06 290 ASN A CA 1
ATOM 2233 C C . ASN A 1 290 ? 9.792 7.778 -15.895 1.00 64.06 290 ASN A C 1
ATOM 2235 O O . ASN A 1 290 ? 10.900 7.302 -16.151 1.00 64.06 290 ASN A O 1
ATOM 2239 N N . LEU A 1 291 ? 8.683 7.444 -16.564 1.00 72.44 291 LEU A N 1
ATOM 2240 C CA . LEU A 1 291 ? 8.634 6.439 -17.640 1.00 72.44 291 LEU A CA 1
ATOM 2241 C C . LEU A 1 291 ? 9.665 6.698 -18.747 1.00 72.44 291 LEU A C 1
ATOM 2243 O O . LEU A 1 291 ? 10.199 5.772 -19.361 1.00 72.44 291 LEU A O 1
ATOM 2247 N N . VAL A 1 292 ? 9.952 7.976 -19.002 1.00 73.06 292 VAL A N 1
ATOM 2248 C CA . VAL A 1 292 ? 10.906 8.417 -20.013 1.00 73.06 292 VAL A CA 1
ATOM 2249 C C . VAL A 1 292 ? 11.861 9.433 -19.407 1.00 73.06 292 VAL A C 1
ATOM 2251 O O . VAL A 1 292 ? 11.451 10.473 -18.894 1.00 73.06 292 VAL A O 1
ATOM 2254 N N . ARG A 1 293 ? 13.162 9.169 -19.530 1.00 76.94 293 ARG A N 1
ATOM 2255 C CA . ARG A 1 293 ? 14.227 10.084 -19.122 1.00 76.94 293 ARG A CA 1
ATOM 2256 C C . ARG A 1 293 ? 15.079 10.461 -20.323 1.00 76.94 293 ARG A C 1
ATOM 2258 O O . ARG A 1 293 ? 15.632 9.611 -21.012 1.00 76.94 293 ARG A O 1
ATOM 2265 N N . ARG A 1 294 ? 15.253 11.759 -20.560 1.00 74.94 294 ARG A N 1
ATOM 2266 C CA . ARG A 1 294 ? 16.144 12.249 -21.618 1.00 74.94 294 ARG A CA 1
ATOM 2267 C C . ARG A 1 294 ? 17.535 12.537 -21.057 1.00 74.94 294 ARG A C 1
ATOM 2269 O O . ARG A 1 294 ? 17.679 13.340 -20.138 1.00 74.94 294 ARG A O 1
ATOM 2276 N N . LYS A 1 295 ? 18.564 11.924 -21.640 1.00 77.81 295 LYS A N 1
ATOM 2277 C CA . LYS A 1 295 ? 19.982 12.212 -21.378 1.00 77.81 295 LYS A CA 1
ATOM 2278 C C . LYS A 1 295 ? 20.641 12.684 -22.675 1.00 77.81 295 LYS A C 1
ATOM 2280 O O . LYS A 1 295 ? 21.139 11.896 -23.472 1.00 77.81 295 LYS A O 1
ATOM 2285 N N . GLY A 1 296 ? 20.617 13.997 -22.910 1.00 81.06 296 GLY A N 1
ATOM 2286 C CA . GLY A 1 296 ? 21.165 14.596 -24.131 1.00 81.06 296 GLY A CA 1
ATOM 2287 C C . GLY A 1 296 ? 20.410 14.152 -25.392 1.00 81.06 296 GLY A C 1
ATOM 2288 O O . GLY A 1 296 ? 19.232 14.482 -25.564 1.00 81.06 296 GLY A O 1
ATOM 2289 N N . THR A 1 297 ? 21.098 13.427 -26.281 1.00 77.06 297 THR A N 1
ATOM 2290 C CA . THR A 1 297 ? 20.531 12.844 -27.514 1.00 77.06 297 THR A CA 1
ATOM 2291 C C . THR A 1 297 ? 19.923 11.457 -27.309 1.00 77.06 297 THR A C 1
ATOM 2293 O O . THR A 1 297 ? 19.308 10.931 -28.233 1.00 77.06 297 THR A O 1
ATOM 2296 N N . GLN A 1 298 ? 20.081 10.874 -26.119 1.00 79.88 298 GLN A N 1
ATOM 2297 C CA . GLN A 1 298 ? 19.551 9.562 -25.778 1.00 79.88 298 GLN A CA 1
ATOM 2298 C C . GLN A 1 298 ? 18.265 9.693 -24.963 1.00 79.88 298 GLN A C 1
ATOM 2300 O O . GLN A 1 298 ? 18.148 10.545 -24.075 1.00 79.88 298 GLN A O 1
ATOM 2305 N N . THR A 1 299 ? 17.315 8.818 -25.256 1.00 82.31 299 THR A N 1
ATOM 2306 C CA . THR A 1 299 ? 16.054 8.677 -24.536 1.00 82.31 299 THR A CA 1
ATOM 2307 C C . THR A 1 299 ? 16.056 7.322 -23.849 1.00 82.31 299 THR A C 1
ATOM 2309 O O . THR A 1 299 ? 16.024 6.288 -24.507 1.00 82.31 299 THR A O 1
ATOM 2312 N N . GLU A 1 300 ? 16.119 7.323 -22.527 1.00 84.25 300 GLU A N 1
ATOM 2313 C CA . GLU A 1 300 ? 15.966 6.141 -21.688 1.00 84.25 300 GLU A CA 1
ATOM 2314 C C . GLU A 1 300 ? 14.475 5.910 -21.435 1.00 84.25 300 GLU A C 1
ATOM 2316 O O . GLU A 1 300 ? 13.786 6.789 -20.920 1.00 84.25 300 GLU A O 1
ATOM 2321 N N . ILE A 1 301 ? 13.977 4.738 -21.815 1.00 82.19 301 ILE A N 1
ATOM 2322 C CA . ILE A 1 301 ? 12.618 4.280 -21.534 1.00 82.19 301 ILE A CA 1
ATOM 2323 C C . ILE A 1 301 ? 12.707 3.251 -20.416 1.00 82.19 301 ILE A C 1
ATOM 2325 O O . ILE A 1 301 ? 13.381 2.228 -20.560 1.00 82.19 301 ILE A O 1
ATOM 2329 N N . HIS A 1 302 ? 12.038 3.521 -19.302 1.00 83.81 302 HIS A N 1
ATOM 2330 C CA . HIS A 1 302 ? 11.968 2.611 -18.168 1.00 83.81 302 HIS A CA 1
ATOM 2331 C C . HIS A 1 302 ? 10.891 1.560 -18.431 1.00 83.81 302 HIS A C 1
ATOM 2333 O O . HIS A 1 302 ? 9.698 1.835 -18.359 1.00 83.81 302 HIS A O 1
ATOM 2339 N N . CYS A 1 303 ? 11.318 0.353 -18.798 1.00 82.12 303 CYS A N 1
ATOM 2340 C CA . CYS A 1 303 ? 10.404 -0.709 -19.203 1.00 82.12 303 CYS A CA 1
ATOM 2341 C C . CYS A 1 303 ? 9.738 -1.367 -17.992 1.00 82.12 303 CYS A C 1
ATOM 2343 O O . CYS A 1 303 ? 8.521 -1.503 -17.973 1.00 82.12 303 CYS A O 1
ATOM 2345 N N . ALA A 1 304 ? 10.544 -1.780 -17.013 1.00 83.69 304 ALA A N 1
ATOM 2346 C CA . ALA A 1 304 ? 10.113 -2.444 -15.786 1.00 83.69 304 ALA A CA 1
ATOM 2347 C C . ALA A 1 304 ? 11.221 -2.365 -14.722 1.00 83.69 304 ALA A C 1
ATOM 2349 O O . ALA A 1 304 ? 12.335 -1.930 -14.998 1.00 83.69 304 ALA A O 1
ATOM 2350 N N . ASN A 1 305 ? 10.942 -2.849 -13.524 1.00 84.31 305 ASN A N 1
ATOM 2351 C CA . ASN A 1 305 ? 11.862 -3.138 -12.438 1.00 84.31 305 ASN A CA 1
ATOM 2352 C C . ASN A 1 305 ? 11.918 -4.655 -12.214 1.00 84.31 305 ASN A C 1
ATOM 2354 O O . ASN A 1 305 ? 10.910 -5.363 -12.277 1.00 84.31 305 ASN A O 1
ATOM 2358 N N . CYS A 1 306 ? 13.118 -5.147 -11.923 1.00 84.75 306 CYS A N 1
ATOM 2359 C CA . CYS A 1 306 ? 13.350 -6.485 -11.398 1.00 84.75 306 CYS A CA 1
ATOM 2360 C C . CYS A 1 306 ? 13.589 -6.380 -9.893 1.00 84.75 306 CYS A C 1
ATOM 2362 O O . CYS A 1 306 ? 14.395 -5.554 -9.460 1.00 84.75 306 CYS A O 1
ATOM 2364 N 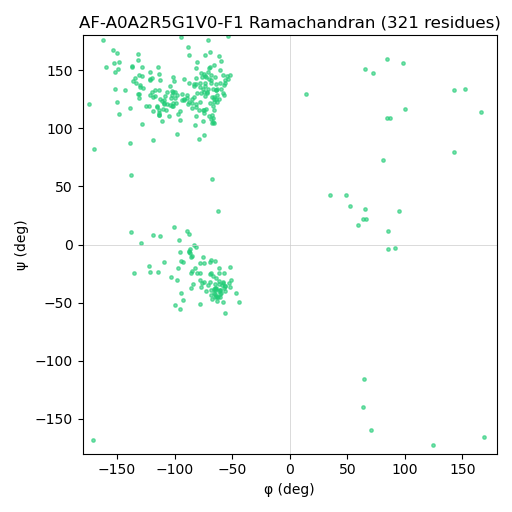N . TYR A 1 307 ? 12.910 -7.202 -9.097 1.00 82.69 307 TYR A N 1
ATOM 2365 C CA . TYR A 1 307 ? 13.114 -7.218 -7.653 1.00 82.69 307 TYR A CA 1
ATOM 2366 C C . TYR A 1 307 ? 14.138 -8.282 -7.256 1.00 82.69 307 TYR A C 1
ATOM 2368 O O . TYR A 1 307 ? 14.016 -9.449 -7.629 1.00 82.69 307 TYR A O 1
ATOM 2376 N N . CYS A 1 308 ? 15.139 -7.898 -6.466 1.00 81.75 308 CYS A N 1
ATOM 2377 C CA . CYS A 1 308 ? 16.140 -8.832 -5.964 1.00 81.75 308 CYS A CA 1
ATOM 2378 C C . CYS A 1 308 ? 16.680 -8.383 -4.597 1.00 81.75 308 CYS A C 1
ATOM 2380 O O . CYS A 1 308 ? 17.185 -7.271 -4.454 1.00 81.75 308 CYS A O 1
ATOM 2382 N N . PHE A 1 309 ? 16.561 -9.255 -3.593 1.00 80.06 309 PHE A N 1
ATOM 2383 C CA . PHE A 1 309 ? 17.067 -9.093 -2.223 1.00 80.06 309 PHE A CA 1
ATOM 2384 C C . PHE A 1 309 ? 16.722 -7.750 -1.550 1.00 80.06 309 PHE A C 1
ATOM 2386 O O . PHE A 1 309 ? 17.567 -7.149 -0.886 1.00 80.06 309 PHE A O 1
ATOM 2393 N N . GLY A 1 310 ? 15.482 -7.271 -1.703 1.00 75.06 310 GLY A N 1
ATOM 2394 C CA . GLY A 1 310 ? 15.046 -6.000 -1.105 1.00 75.06 310 GLY A CA 1
ATOM 2395 C C . GLY A 1 310 ? 15.223 -4.773 -1.999 1.00 75.06 310 GLY A C 1
ATOM 2396 O O . GLY A 1 310 ? 14.825 -3.682 -1.606 1.00 75.06 310 GLY A O 1
ATOM 2397 N N . CYS A 1 311 ? 15.796 -4.920 -3.196 1.00 77.12 311 CYS A N 1
ATOM 2398 C CA . CYS A 1 311 ? 16.074 -3.800 -4.092 1.00 77.12 311 CYS A CA 1
ATOM 2399 C C . CYS A 1 311 ? 15.347 -3.935 -5.434 1.00 77.12 311 CYS A C 1
ATOM 2401 O O . CYS A 1 311 ? 15.246 -5.027 -5.997 1.00 77.12 311 CYS A O 1
ATOM 2403 N N . LEU A 1 312 ? 14.893 -2.796 -5.965 1.00 79.81 312 LEU A N 1
ATOM 2404 C CA . LEU A 1 312 ? 14.379 -2.673 -7.327 1.00 79.81 312 LEU A CA 1
ATOM 2405 C C . LEU A 1 312 ? 15.510 -2.272 -8.272 1.00 79.81 312 LEU A C 1
ATOM 2407 O O . LEU A 1 312 ? 16.181 -1.259 -8.076 1.00 79.81 312 LEU A O 1
ATOM 2411 N N . PHE A 1 313 ? 15.701 -3.065 -9.317 1.00 82.06 313 PHE A N 1
ATOM 2412 C CA . PHE A 1 313 ? 16.673 -2.813 -10.369 1.00 82.06 313 PHE A CA 1
ATOM 2413 C C . PHE A 1 313 ? 15.938 -2.377 -11.638 1.00 82.06 313 PHE A C 1
ATOM 2415 O O . PHE A 1 313 ? 15.189 -3.184 -12.197 1.00 82.06 313 PHE A O 1
ATOM 2422 N N . PRO A 1 314 ? 16.143 -1.139 -12.121 1.00 83.88 314 PRO A N 1
ATOM 2423 C CA . PRO A 1 314 ? 15.444 -0.652 -13.298 1.00 83.88 314 PRO A CA 1
ATOM 2424 C C . PRO A 1 314 ? 15.968 -1.324 -14.568 1.00 83.88 314 PRO A C 1
ATOM 2426 O O . PRO A 1 314 ? 17.168 -1.354 -14.845 1.00 83.88 314 PRO A O 1
ATOM 2429 N N . VAL A 1 315 ? 15.040 -1.830 -15.370 1.00 84.19 315 VAL A N 1
ATOM 2430 C CA . VAL A 1 315 ? 15.256 -2.337 -16.722 1.00 84.19 315 VAL A CA 1
ATOM 2431 C C . VAL A 1 315 ? 14.941 -1.204 -17.688 1.00 84.19 315 VAL A C 1
ATOM 2433 O O . VAL A 1 315 ? 13.784 -0.822 -17.874 1.00 84.19 315 VAL A O 1
ATOM 2436 N N . VAL A 1 316 ? 15.987 -0.644 -18.288 1.00 85.50 316 VAL A N 1
ATOM 2437 C CA . VAL A 1 316 ? 15.896 0.538 -19.148 1.00 85.50 316 VAL A CA 1
ATOM 2438 C C . VAL A 1 316 ? 16.331 0.184 -20.562 1.00 85.50 316 VAL A C 1
ATOM 2440 O O . VAL A 1 316 ? 17.381 -0.425 -20.761 1.00 85.50 316 VAL A O 1
ATOM 2443 N N . THR A 1 317 ? 15.541 0.605 -21.546 1.00 83.56 317 THR A N 1
ATOM 2444 C CA . THR A 1 317 ? 15.925 0.571 -22.960 1.00 83.56 317 THR A CA 1
ATOM 2445 C C . THR A 1 317 ? 16.315 1.972 -23.405 1.00 83.56 317 THR A C 1
ATOM 2447 O O . THR A 1 317 ? 15.535 2.911 -23.263 1.00 83.56 317 THR A O 1
ATOM 2450 N N . THR A 1 318 ? 17.504 2.124 -23.979 1.00 84.06 318 THR A N 1
ATOM 2451 C CA . THR A 1 318 ? 17.979 3.417 -24.482 1.00 84.06 318 THR A CA 1
ATOM 2452 C C . THR A 1 318 ? 17.757 3.514 -25.986 1.00 84.06 318 THR A C 1
ATOM 2454 O O . THR A 1 318 ? 18.279 2.710 -26.756 1.00 84.06 318 THR A O 1
ATOM 2457 N N . LEU A 1 319 ? 17.006 4.525 -26.412 1.00 80.25 319 LEU A N 1
ATOM 2458 C CA . LEU A 1 319 ? 16.837 4.901 -27.809 1.00 80.25 319 LEU A CA 1
ATOM 2459 C C . LEU A 1 319 ? 17.753 6.084 -28.138 1.00 80.25 319 LEU A C 1
ATOM 2461 O O . LEU A 1 319 ? 17.692 7.129 -27.491 1.00 80.25 319 LEU A O 1
ATOM 2465 N N . GLY A 1 320 ? 18.576 5.932 -29.173 1.00 73.38 320 GLY A N 1
ATOM 2466 C CA . GLY A 1 320 ? 19.485 6.974 -29.651 1.00 73.38 320 GLY A CA 1
ATOM 2467 C C . GLY A 1 320 ? 20.932 6.831 -29.163 1.00 73.38 320 GLY A C 1
ATOM 2468 O O . GLY A 1 320 ? 21.242 6.202 -28.153 1.00 73.38 320 GLY A O 1
ATOM 2469 N N . GLY A 1 321 ? 21.838 7.423 -29.931 1.00 57.25 321 GLY A N 1
ATOM 2470 C CA . GLY A 1 321 ? 23.289 7.292 -29.825 1.00 57.25 321 GLY A CA 1
ATOM 2471 C C . GLY A 1 321 ? 23.867 7.526 -31.218 1.00 57.25 321 GLY A C 1
ATOM 2472 O O . GLY A 1 321 ? 23.286 7.054 -32.192 1.00 57.25 321 GLY A O 1
ATOM 2473 N N . ASN A 1 322 ? 24.920 8.334 -31.333 1.00 56.25 322 ASN A N 1
ATOM 2474 C CA . ASN A 1 322 ? 25.495 8.684 -32.634 1.00 56.25 322 ASN A CA 1
ATOM 2475 C C . ASN A 1 322 ? 25.907 7.414 -33.404 1.00 56.25 322 ASN A C 1
ATOM 2477 O O . ASN A 1 322 ? 26.636 6.587 -32.856 1.00 56.25 322 ASN A O 1
ATOM 2481 N N . ASN A 1 323 ? 25.460 7.307 -34.661 1.00 46.44 323 ASN A N 1
ATOM 2482 C CA . ASN A 1 323 ? 26.244 6.653 -35.714 1.00 46.44 323 ASN A CA 1
ATOM 2483 C C . ASN A 1 323 ? 27.464 7.518 -36.042 1.00 46.44 323 ASN A C 1
ATOM 2485 O O . ASN A 1 323 ? 27.319 8.763 -35.981 1.00 46.44 323 ASN A O 1
#

Secondary structure (DSSP, 8-state):
------------------------PPPPPPP----S--------SSSS-GGGGGGS-SEEEEEEE--TTHHHHHHHSTT--PPPPEEEEEETTT--EEEEEEEE--HHHHHHHTTS--EEEEEEE-STTSPTT-EEEEEEEPPPPSS--TTSGGGS-EEEEEETTS-EEEEEEPPPHHHHTTS-EEEEEETT-SS-SEEEE--SS-BSGGGGGTS-EEEEEE-TT--SGGGEEEEEEEPPP-SHHHHHHHHHH---EEEEE--TT--HHHHHHHHHHHHHHIIIIIS---SEEEETTEEEEEEEEEEETTEEEEEEEEE----

Foldseek 3Di:
DDDDDDDDDDDDDDDDPDDDDDDDDDDDDDDDDDDDDDPDPDDDDPPDPLLPLLPPDQKKKKWKDFDPVQLVCVVVPVNLFDDWIWIWIADPPPRFTFWIKTKDFDSVQCRPQALQGKIKIWIAGPGPPDDPPHTAKMKIWHGQPDPDFQQDDSNKTKIWMAGSVRHTQWMKIWDHLVVCAQWGKIFTGGPPDPHGQKMWTWDQKQFDAPSLQPDKTKTFIAGPVDDDPVRGQWIKIWDHQPDPVSSCCCLSRVTIMIMTGHGDDDDSSVSVSSVSVNVSCCSQTRVDDNQWDDDDQKIWGFHIWGGGSRDTDTDIDIDDDDD

InterPro domains:
  IPR005552 Scramblase [PF03803] (76-287)
  IPR005552 Scramblase [PTHR23248] (60-290)